Protein 6R7T (pdb70)

Secondary structure (DSSP, 8-state):
--EEEEE---EE-TT--EEEEEEEESS-GGGS-EEEEEE-TTS-EEEEEEE-SSS---EEE-GGGTTTEEEEEETTTTEEEEEE-S--GGG-EEEEEEEEPSSTT-EEEE---EEEEE--S--/-HHHHHHHHHHHHHHHHHHTT----HHHHHH--HHHHHHHHHHHHHHS-B--------BS-----GGGGGHHHHHHHHHHTTT-EEHHHHHHHHHHTT--TT--BTTTBSHHHIIIIIHHHTTSEEEE----EEEE-HHHHHHS-HHHHHHHHHHSSSS-GGGSHHHHHHHHHHHHHHH-

CATH classification: 1.10.10.1210

Solvent-accessible surface area: 15313 Å² total; per-residue (Å²): 195,54,102,8,87,8,54,39,32,29,114,17,83,59,54,26,63,42,135,0,23,0,56,7,61,42,36,92,3,45,73,45,5,0,0,0,5,10,72,31,110,94,56,52,55,66,12,1,0,0,2,2,13,48,49,13,62,50,81,4,29,14,107,60,0,129,82,36,4,64,0,45,35,46,54,100,134,62,15,0,29,0,63,0,54,59,3,68,84,126,1,24,1,44,0,33,0,0,0,5,8,110,45,0,0,15,17,71,65,109,3,136,19,20,78,0,43,4,51,51,102,179,103,138,106,72,37,153,78,2,8,74,14,7,43,47,0,5,131,41,87,113,89,243,73,85,15,63,94,77,47,6,101,98,113,106,90,134,36,13,73,2,0,23,134,55,0,92,21,18,12,11,2,83,83,9,130,53,101,28,90,39,153,121,67,104,69,58,50,87,19,10,0,0,0,9,0,0,1,16,0,0,69,104,42,46,40,0,58,27,112,62,1,21,53,56,0,58,106,12,19,0,105,75,54,97,138,17,84,32,2,12,46,0,86,141,4,0,13,88,40,0,46,127,69,32,1,2,96,57,69,107,166,193,95,60,1,39,4,0,47,7,0,75,1,4,3,11,30,27,46,0,0,72,10,25,0,135,48,101,52,72,66,31,186,94,35,104,74,34,63,96,38,0,72,135,12,55,114,122,17,62,173

Sequence (303 aa):
QVQLQESGGGLVQPGGSLRRLSCAASGFTFSTYAMSWFRQAPGKGLEWVASINSSGGGIQSYADSVKGRFTISRDNAKNTLYLQMNSLEPEDTAVYYCAAAAWRVGTYDYRGQGTQVTVSSSKGDPVAWEAGMLMHFILRKYKMREPIMKADMLKVFTEILNGASRRLELVFGLDLKTYTLVSKLNWDFPRNGLLMPLLGVIFLKGNSATEEEIWKFMNVLGAYDGEEHLIYGEPRKFITQDLVQEKYLKYEQPRYQFLWGPRAYAETTKMKVLEFLAKMNGATPRDFPSHYEEALRDEEERAQ

Nearest PDB structures (foldseek):
  6r7t-assembly1_A  TM=1.008E+00  e=4.021E-24  Lama glama
  8def-assembly1_U  TM=9.723E-01  e=2.948E-17  Homo sapiens
  5vk2-assembly1_F  TM=9.503E-01  e=7.635E-17  Homo sapiens
  5vk2-assembly1_D  TM=9.499E-01  e=2.198E-16  Homo sapiens
  5vk2-assembly1_H  TM=9.227E-01  e=7.635E-17  Homo sapiens

Structure (mmCIF, N/CA/C/O backbone):
data_6R7T
#
_entry.id   6R7T
#
_cell.length_a   61.976
_cell.length_b   61.976
_cell.length_c   361.001
_cell.angle_alpha   90.00
_cell.angle_beta   90.00
_cell.angle_gamma   120.00
#
_symmetry.space_group_name_H-M   'P 61 2 2'
#
loop_
_entity.id
_entity.type
_entity.pdbx_description
1 polymer 'anti MAGEB1 nanobody'
2 polymer 'Melanoma-associated antigen B1'
3 water water
#
loop_
_atom_site.group_PDB
_atom_site.id
_atom_site.type_symbol
_atom_site.label_atom_id
_atom_site.label_alt_id
_atom_site.label_comp_id
_atom_site.label_asym_id
_atom_site.label_entity_id
_atom_site.label_seq_id
_atom_site.pdbx_PDB_ins_code
_atom_site.Cartn_x
_atom_site.Cartn_y
_atom_site.Cartn_z
_atom_site.occupancy
_atom_site.B_iso_or_equiv
_atom_site.auth_seq_id
_atom_site.auth_comp_id
_atom_site.auth_asym_id
_atom_site.auth_atom_id
_atom_site.pdbx_PDB_model_num
ATOM 1 N N . GLN A 1 1 ? -29.215 7.579 -36.852 1.00 86.24 1 GLN A N 1
ATOM 2 C CA . GLN A 1 1 ? -27.887 7.113 -37.232 1.00 73.32 1 GLN A CA 1
ATOM 3 C C . GLN A 1 1 ? -27.348 6.103 -36.226 1.00 64.82 1 GLN A C 1
ATOM 4 O O . GLN A 1 1 ? -27.150 4.931 -36.547 1.00 70.23 1 GLN A O 1
ATOM 10 N N . VAL A 1 2 ? -27.106 6.579 -35.005 1.00 55.09 2 VAL A N 1
ATOM 11 C CA . VAL A 1 2 ? -26.623 5.719 -33.934 1.00 58.48 2 VAL A CA 1
ATOM 12 C C . VAL A 1 2 ? -27.740 4.783 -33.480 1.00 58.24 2 VAL A C 1
ATOM 13 O O . VAL A 1 2 ? -28.926 5.143 -33.485 1.00 60.90 2 VAL A O 1
ATOM 17 N N . GLN A 1 3 ? -27.368 3.561 -33.103 1.00 53.95 3 GLN A N 1
ATOM 18 C CA . GLN A 1 3 ? -28.341 2.621 -32.569 1.00 62.08 3 GLN A CA 1
ATOM 19 C C . GLN A 1 3 ? -27.671 1.657 -31.600 1.00 50.86 3 GLN A C 1
ATOM 20 O O . GLN A 1 3 ? -26.556 1.181 -31.842 1.00 53.12 3 GLN A O 1
ATOM 26 N N . LEU A 1 4 ? -28.367 1.393 -30.494 1.00 52.36 4 LEU A N 1
ATOM 27 C CA . LEU A 1 4 ? -28.019 0.362 -29.522 1.00 52.07 4 LEU A CA 1
ATOM 28 C C . LEU A 1 4 ? -29.189 -0.611 -29.477 1.00 47.85 4 LEU A C 1
ATOM 29 O O . LEU A 1 4 ? -30.300 -0.231 -29.093 1.00 52.52 4 LEU A O 1
ATOM 34 N N . GLN A 1 5 ? -28.952 -1.853 -29.884 1.00 47.66 5 GLN A N 1
ATOM 35 C CA . GLN A 1 5 ? -30.002 -2.864 -29.963 1.00 57.10 5 GLN A CA 1
ATOM 36 C C . GLN A 1 5 ? -29.703 -3.964 -28.953 1.00 60.94 5 GLN A C 1
ATOM 37 O O . GLN A 1 5 ? -28.728 -4.704 -29.112 1.00 54.92 5 GLN A O 1
ATOM 43 N N . GLU A 1 6 ? -30.541 -4.076 -27.925 1.00 59.18 6 GLU A N 1
ATOM 44 C CA . GLU A 1 6 ? -30.412 -5.145 -26.944 1.00 52.01 6 GLU A CA 1
ATOM 45 C C . GLU A 1 6 ? -31.195 -6.377 -27.384 1.00 57.08 6 GLU A C 1
ATOM 46 O O . GLU A 1 6 ? -32.200 -6.282 -28.093 1.00 62.50 6 GLU A O 1
ATOM 52 N N . SER A 1 7 ? -30.724 -7.540 -26.946 1.00 55.52 7 SER A N 1
ATOM 53 C CA . SER A 1 7 ? -31.328 -8.807 -27.330 1.00 55.56 7 SER A CA 1
ATOM 54 C C . SER A 1 7 ? -30.900 -9.882 -26.341 1.00 62.74 7 SER A C 1
ATOM 55 O O . SER A 1 7 ? -29.907 -9.733 -25.621 1.00 55.12 7 SER A O 1
ATOM 58 N N . GLY A 1 8 ? -31.669 -10.967 -26.316 1.00 70.75 8 GLY A N 1
ATOM 59 C CA . GLY A 1 8 ? -31.393 -12.093 -25.451 1.00 67.18 8 GLY A CA 1
ATOM 60 C C . GLY A 1 8 ? -32.298 -12.236 -24.244 1.00 56.32 8 GLY A C 1
ATOM 61 O O . GLY A 1 8 ? -32.092 -13.162 -23.451 1.00 55.14 8 GLY A O 1
ATOM 62 N N . GLY A 1 9 ? -33.296 -11.362 -24.079 1.00 59.66 9 GLY A N 1
ATOM 63 C CA . GLY A 1 9 ? -34.159 -11.436 -22.920 1.00 60.09 9 GLY A CA 1
ATOM 64 C C . GLY A 1 9 ? -35.269 -12.465 -23.062 1.00 57.90 9 GLY A C 1
ATOM 65 O O . GLY A 1 9 ? -35.614 -12.906 -24.159 1.00 75.51 9 GLY A O 1
ATOM 66 N N . GLY A 1 10 ? -35.834 -12.849 -21.920 1.00 65.38 10 GLY A N 1
ATOM 67 C CA . GLY A 1 10 ? -36.904 -13.831 -21.913 1.00 64.49 10 GLY A CA 1
ATOM 68 C C . GLY A 1 10 ? -37.126 -14.384 -20.518 1.00 65.86 10 GLY A C 1
ATOM 69 O O . GLY A 1 10 ? -36.623 -13.839 -19.534 1.00 54.86 10 GLY A O 1
ATOM 70 N N . LEU A 1 11 ? -37.893 -15.473 -20.452 1.00 75.46 11 LEU A N 1
ATOM 71 C CA . LEU A 1 11 ? -38.160 -16.165 -19.198 1.00 70.84 11 LEU A CA 1
ATOM 72 C C . LEU A 1 11 ? -37.015 -17.116 -18.870 1.00 60.21 11 LEU A C 1
ATOM 73 O O . LEU A 1 11 ? -36.459 -17.767 -19.758 1.00 54.74 11 LEU A O 1
ATOM 78 N N . VAL A 1 12 ? -36.672 -17.196 -17.586 1.00 55.61 12 VAL A N 1
ATOM 79 C CA . VAL A 1 12 ? -35.554 -18.019 -17.130 1.00 52.59 12 VAL A CA 1
ATOM 80 C C . VAL A 1 12 ? -35.816 -18.452 -15.693 1.00 60.14 12 VAL A C 1
ATOM 81 O O . VAL A 1 12 ? -36.279 -17.662 -14.865 1.00 63.05 12 VAL A O 1
ATOM 85 N N . GLN A 1 13 ? -35.521 -19.716 -15.401 1.00 68.48 13 GLN A N 1
ATOM 86 C CA . GLN A 1 13 ? -35.751 -20.260 -14.069 1.00 61.72 13 GLN A CA 1
ATOM 87 C C . GLN A 1 13 ? -34.695 -19.739 -13.093 1.00 54.09 13 GLN A C 1
ATOM 88 O O . GLN A 1 13 ? -33.533 -19.566 -13.472 1.00 65.24 13 GLN A O 1
ATOM 94 N N . PRO A 1 14 ? -35.075 -19.478 -11.841 1.00 55.30 14 PRO A N 1
ATOM 95 C CA . PRO A 1 14 ? -34.110 -18.943 -10.871 1.00 54.68 14 PRO A CA 1
ATOM 96 C C . PRO A 1 14 ? -32.920 -19.873 -10.691 1.00 48.89 14 PRO A C 1
ATOM 97 O O . PRO A 1 14 ? -33.055 -21.098 -10.698 1.00 51.08 14 PRO A O 1
ATOM 101 N N . GLY A 1 15 ? -31.741 -19.273 -10.524 1.00 51.89 15 GLY A N 1
ATOM 102 C CA . GLY A 1 15 ? -30.501 -20.014 -10.479 1.00 47.48 15 GLY A CA 1
ATOM 103 C C . GLY A 1 15 ? -29.890 -20.316 -11.829 1.00 48.73 15 GLY A C 1
ATOM 104 O O . GLY A 1 15 ? -28.770 -20.842 -11.879 1.00 46.86 15 GLY A O 1
ATOM 105 N N . GLY A 1 16 ? -30.584 -20.005 -12.927 1.00 45.22 16 GLY A N 1
ATOM 106 C CA . GLY A 1 16 ? -30.065 -20.242 -14.256 1.00 45.64 16 GLY A CA 1
ATOM 107 C C . GLY A 1 16 ? -29.283 -19.057 -14.793 1.00 54.87 16 GLY A C 1
ATOM 108 O O . GLY A 1 16 ? -29.151 -18.013 -14.156 1.00 56.79 16 GLY A O 1
ATOM 109 N N . SER A 1 17 ? -28.759 -19.233 -16.002 1.00 53.32 17 SER A N 1
ATOM 110 C CA . SER A 1 17 ? -27.930 -18.224 -16.641 1.00 51.93 17 SER A CA 1
ATOM 111 C C . SER A 1 17 ? -28.611 -17.691 -17.896 1.00 66.64 17 SER A C 1
ATOM 112 O O . SER A 1 17 ? -29.547 -18.294 -18.428 1.00 58.46 17 SER A O 1
ATOM 115 N N . LEU A 1 18 ? -28.122 -16.541 -18.359 1.00 61.84 18 LEU A N 1
ATOM 116 C CA . LEU A 1 18 ? -28.662 -15.871 -19.534 1.00 55.17 18 LEU A CA 1
ATOM 117 C C . LEU A 1 18 ? -27.665 -14.812 -19.982 1.00 59.50 18 LEU A C 1
ATOM 118 O O . LEU A 1 18 ? -27.137 -14.067 -19.154 1.00 62.15 18 LEU A O 1
ATOM 123 N N . ARG A 1 19 ? -27.407 -14.740 -21.284 1.00 57.69 19 ARG A N 1
ATOM 124 C CA A ARG A 1 19 ? -26.476 -13.766 -21.842 0.55 52.63 19 ARG A CA 1
ATOM 125 C CA B ARG A 1 19 ? -26.477 -13.766 -21.839 0.45 51.86 19 ARG A CA 1
ATOM 126 C C . ARG A 1 19 ? -27.257 -12.720 -22.624 1.00 49.94 19 ARG A C 1
ATOM 127 O O . ARG A 1 19 ? -27.972 -13.058 -23.575 1.00 50.88 19 ARG A O 1
ATOM 142 N N . LEU A 1 20 ? -27.119 -11.459 -22.226 1.00 52.11 20 LEU A N 1
ATOM 143 C CA . LEU A 1 20 ? -27.716 -10.338 -22.936 1.00 48.25 20 LEU A CA 1
ATOM 144 C C . LEU A 1 20 ? -26.667 -9.707 -23.839 1.00 53.00 20 LEU A C 1
ATOM 145 O O . LEU A 1 20 ? -25.512 -9.539 -23.435 1.00 49.11 20 LEU A O 1
ATOM 150 N N . SER A 1 21 ? -27.070 -9.357 -25.058 1.00 60.69 21 SER A N 1
ATOM 151 C CA . SER A 1 21 ? -26.175 -8.728 -26.018 1.00 51.61 21 SER A CA 1
ATOM 152 C C . SER A 1 21 ? -26.721 -7.367 -26.430 1.00 51.22 21 SER A C 1
ATOM 153 O O . SER A 1 21 ? -27.932 -7.135 -26.423 1.00 52.73 21 SER A O 1
ATOM 156 N N . CYS A 1 22 ? -25.806 -6.461 -26.769 1.00 47.88 22 CYS A N 1
ATOM 157 C CA . CYS A 1 22 ? -26.147 -5.111 -27.213 1.00 44.22 22 CYS A CA 1
ATOM 158 C C . CYS A 1 22 ? -25.275 -4.795 -28.419 1.00 46.20 22 CYS A C 1
ATOM 159 O O . CYS A 1 22 ? -24.060 -4.630 -28.279 1.00 56.04 22 CYS A O 1
ATOM 162 N N . ALA A 1 23 ? -25.889 -4.741 -29.598 1.00 52.86 23 ALA A N 1
ATOM 163 C CA . ALA A 1 23 ? -25.186 -4.403 -30.828 1.00 56.26 23 ALA A CA 1
ATOM 164 C C . ALA A 1 23 ? -25.209 -2.893 -31.029 1.00 55.32 23 ALA A C 1
ATOM 165 O O . ALA A 1 23 ? -26.266 -2.261 -30.918 1.00 47.30 23 ALA A O 1
ATOM 167 N N . ALA A 1 24 ? -24.044 -2.320 -31.327 1.00 41.91 24 ALA A N 1
ATOM 168 C CA . ALA A 1 24 ? -23.864 -0.875 -31.399 1.00 51.78 24 ALA A CA 1
ATOM 169 C C . ALA A 1 24 ? -23.450 -0.486 -32.809 1.00 49.00 24 ALA A C 1
ATOM 170 O O . ALA A 1 24 ? -22.498 -1.051 -33.357 1.00 55.75 24 ALA A O 1
ATOM 172 N N . SER A 1 25 ? -24.156 0.481 -33.390 1.00 44.38 25 SER A N 1
ATOM 173 C CA . SER A 1 25 ? -23.848 0.954 -34.731 1.00 40.75 25 SER A CA 1
ATOM 174 C C . SER A 1 25 ? -23.963 2.472 -34.770 1.00 50.53 25 SER A C 1
ATOM 175 O O . SER A 1 25 ? -24.658 3.084 -33.957 1.00 47.66 25 SER A O 1
ATOM 178 N N . GLY A 1 26 ? -23.256 3.075 -35.721 1.00 56.02 26 GLY A N 1
ATOM 179 C CA . GLY A 1 26 ? -2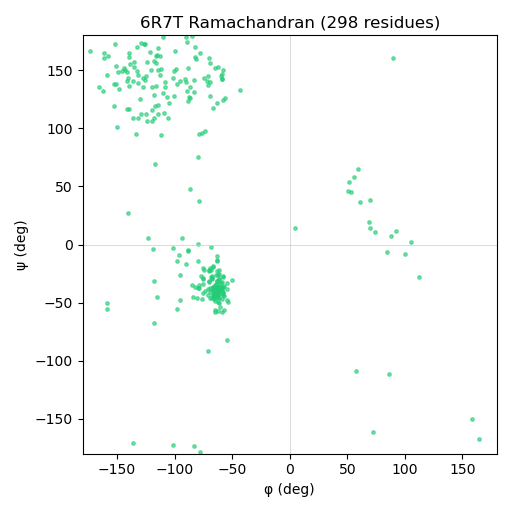3.338 4.505 -35.933 1.00 49.46 26 GLY A CA 1
ATOM 180 C C . GLY A 1 26 ? -22.385 5.351 -35.119 1.00 45.46 26 GLY A C 1
ATOM 181 O O . GLY A 1 26 ? -22.502 6.582 -35.149 1.00 47.52 26 GLY A O 1
ATOM 182 N N . PHE A 1 27 ? -21.452 4.743 -34.392 1.00 42.12 27 PHE A N 1
ATOM 183 C CA . PHE A 1 27 ? -20.459 5.494 -33.634 1.00 40.96 27 PHE A CA 1
ATOM 184 C C . PHE A 1 27 ? -19.297 4.563 -33.323 1.00 39.30 27 PHE A C 1
ATOM 185 O O . PHE A 1 27 ? -19.397 3.342 -33.465 1.00 50.66 27 PHE A O 1
ATOM 193 N N . THR A 1 28 ? -18.180 5.160 -32.914 1.00 44.57 28 THR A N 1
ATOM 194 C CA . THR A 1 28 ? -16.970 4.397 -32.618 1.00 50.09 28 THR A CA 1
ATOM 195 C C . THR A 1 28 ? -17.160 3.715 -31.269 1.00 53.88 28 THR A C 1
ATOM 196 O O . THR A 1 28 ? -16.928 4.311 -30.213 1.00 51.45 28 THR A O 1
ATOM 200 N N . PHE A 1 29 ? -17.587 2.449 -31.317 1.00 63.66 29 PHE A N 1
ATOM 201 C CA . PHE A 1 29 ? -17.919 1.698 -30.108 1.00 50.17 29 PHE A CA 1
ATOM 202 C C . PHE A 1 29 ? -16.734 1.615 -29.154 1.00 51.38 29 PHE A C 1
ATOM 203 O O . PHE A 1 29 ? -16.890 1.770 -27.937 1.00 48.98 29 PHE A O 1
ATOM 211 N N . SER A 1 30 ? -15.533 1.378 -29.690 1.00 51.97 30 SER A N 1
ATOM 212 C CA . SER A 1 30 ? -14.357 1.189 -28.847 1.00 48.52 30 SER A CA 1
ATOM 213 C C . SER A 1 30 ? -14.015 2.422 -28.021 1.00 51.71 30 SER A C 1
ATOM 214 O O . SER A 1 30 ? -13.230 2.321 -27.071 1.00 53.20 30 SER A O 1
ATOM 217 N N . THR A 1 31 ? -14.593 3.576 -28.350 1.00 52.41 31 THR A N 1
ATOM 218 C CA . THR A 1 31 ? -14.263 4.830 -27.684 1.00 51.88 31 THR A CA 1
ATOM 219 C C . THR A 1 31 ? -15.050 5.043 -26.396 1.00 47.30 31 THR A C 1
ATOM 220 O O . THR A 1 31 ? -14.503 5.585 -25.427 1.00 53.97 31 THR A O 1
ATOM 224 N N . TYR A 1 32 ? -16.304 4.603 -26.348 1.00 46.75 32 TYR A N 1
ATOM 225 C CA . TYR A 1 32 ? -17.185 4.880 -25.221 1.00 45.20 32 TYR A CA 1
ATOM 226 C C . TYR A 1 32 ? -17.088 3.806 -24.149 1.00 53.03 32 TYR A C 1
ATOM 227 O O . TYR A 1 32 ? -17.012 2.612 -24.450 1.00 48.02 32 TYR A O 1
ATOM 236 N N . ALA A 1 33 ? -17.112 4.239 -22.892 1.00 57.31 33 ALA A N 1
ATOM 237 C CA . ALA A 1 33 ? -17.394 3.320 -21.803 1.00 51.51 33 ALA A CA 1
ATOM 238 C C . ALA A 1 33 ? -18.870 2.945 -21.843 1.00 47.47 33 ALA A C 1
ATOM 239 O O . ALA A 1 33 ? -19.729 3.780 -22.140 1.00 47.35 33 ALA A O 1
ATOM 241 N N . MET A 1 34 ? -19.166 1.680 -21.568 1.00 41.31 34 MET A N 1
ATOM 242 C CA . MET A 1 34 ? -20.513 1.160 -21.738 1.00 38.08 34 MET A CA 1
ATOM 243 C C . MET A 1 34 ? -21.092 0.740 -20.395 1.00 37.25 34 MET A C 1
ATOM 244 O O . MET A 1 34 ? -20.358 0.448 -19.447 1.00 40.96 34 MET A O 1
ATOM 249 N N . SER A 1 35 ? -22.422 0.717 -20.321 1.00 38.60 35 SER A N 1
ATOM 250 C CA . SER A 1 35 ? -23.121 0.401 -19.087 1.00 40.14 35 SER A CA 1
ATOM 251 C C . SER A 1 35 ? -24.374 -0.404 -19.395 1.00 39.49 35 SER A C 1
ATOM 252 O O . SER A 1 35 ? -24.985 -0.274 -20.460 1.00 40.42 35 SER A O 1
ATOM 255 N N . TRP A 1 36 ? -24.736 -1.252 -18.440 1.00 34.87 36 TRP A N 1
ATOM 256 C CA . TRP A 1 36 ? -26.038 -1.897 -18.395 1.00 32.25 36 TRP A CA 1
ATOM 257 C C . TRP A 1 36 ? -26.825 -1.310 -17.237 1.00 31.37 36 TRP A C 1
ATOM 258 O O . TRP A 1 36 ? -26.306 -1.221 -16.115 1.00 33.71 36 TRP A O 1
ATOM 269 N N . PHE A 1 37 ? -28.058 -0.899 -17.523 1.00 32.17 37 PHE A N 1
ATOM 270 C CA . PHE A 1 37 ? -29.049 -0.489 -16.540 1.00 30.47 37 PHE A CA 1
ATOM 271 C C . PHE A 1 37 ? -30.198 -1.486 -16.560 1.00 39.62 37 PHE A C 1
ATOM 272 O O . PHE A 1 37 ? -30.315 -2.314 -17.466 1.00 34.16 37 PHE A O 1
ATOM 280 N N . ARG A 1 38 ? -31.081 -1.378 -15.570 1.00 34.80 38 ARG A N 1
ATOM 281 C CA . ARG A 1 38 ? -32.305 -2.165 -15.591 1.00 43.02 38 ARG A CA 1
ATOM 282 C C . ARG A 1 38 ? -33.405 -1.420 -14.852 1.00 50.15 38 ARG A C 1
ATOM 283 O O . ARG A 1 38 ? -33.141 -0.604 -13.963 1.00 51.14 38 ARG A O 1
ATOM 291 N N . GLN A 1 39 ? -34.644 -1.710 -15.243 1.00 44.45 39 GLN A N 1
ATOM 292 C CA . GLN A 1 39 ? -35.839 -1.149 -14.621 1.00 54.12 39 GLN A CA 1
ATOM 293 C C . GLN A 1 39 ? -36.775 -2.297 -14.271 1.00 59.27 39 GLN A C 1
ATOM 294 O O . GLN A 1 39 ? -37.296 -2.974 -15.164 1.00 61.50 39 GLN A O 1
ATOM 300 N N . ALA A 1 40 ? -36.961 -2.526 -12.977 1.00 65.67 40 ALA A N 1
ATOM 301 C CA . ALA A 1 40 ? -37.837 -3.541 -12.415 1.00 62.87 40 ALA A CA 1
ATOM 302 C C . ALA A 1 40 ? -39.278 -3.047 -12.398 1.00 70.49 40 ALA A C 1
ATOM 303 O O . ALA A 1 40 ? -39.531 -1.841 -12.478 1.00 66.40 40 ALA A O 1
ATOM 305 N N . PRO A 1 41 ? -40.253 -3.956 -12.317 1.00 86.99 41 PRO A N 1
ATOM 306 C CA . PRO A 1 41 ? -41.662 -3.527 -12.290 1.00 92.67 41 PRO A CA 1
ATOM 307 C C . PRO A 1 41 ? -41.945 -2.594 -11.123 1.00 90.06 41 PRO A C 1
ATOM 308 O O . PRO A 1 41 ? -41.699 -2.928 -9.962 1.00 81.85 41 PRO A O 1
ATOM 312 N N .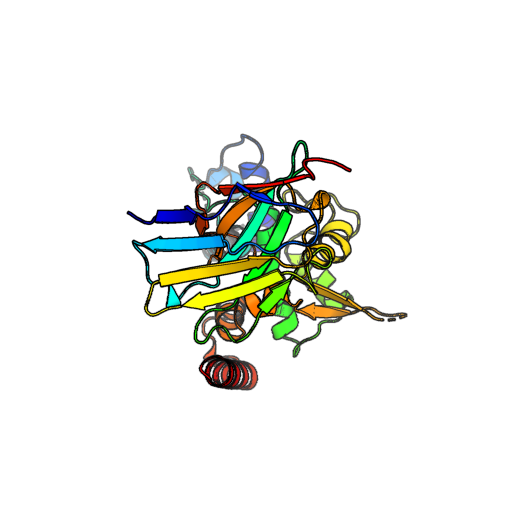 GLY A 1 42 ? -42.466 -1.411 -11.443 1.00 91.95 42 GLY A N 1
ATOM 313 C CA . GLY A 1 42 ? -42.842 -0.456 -10.419 1.00 97.60 42 GLY A CA 1
ATOM 314 C C . GLY A 1 42 ? -41.694 0.164 -9.659 1.00 98.83 42 GLY A C 1
ATOM 315 O O . GLY A 1 42 ? -41.904 0.694 -8.565 1.00 98.65 42 GLY A O 1
ATOM 316 N N . LYS A 1 43 ? -40.482 0.113 -10.203 1.00 91.28 43 LYS A N 1
ATOM 317 C CA . LYS A 1 43 ? -39.313 0.712 -9.578 1.00 87.02 43 LYS A CA 1
ATOM 318 C C . LYS A 1 43 ? -38.634 1.640 -10.576 1.00 77.28 43 LYS A C 1
ATOM 319 O O . LYS A 1 43 ? -38.997 1.695 -11.755 1.00 74.68 43 LYS A O 1
ATOM 321 N N . GLY A 1 44 ? -37.631 2.376 -10.092 1.00 65.44 44 GLY A N 1
ATOM 322 C CA . GLY A 1 44 ? -36.887 3.290 -10.931 1.00 71.11 44 GLY A CA 1
ATOM 323 C C . GLY A 1 44 ? -35.758 2.606 -11.682 1.00 69.20 44 GLY A C 1
ATOM 324 O O . GLY A 1 44 ? -35.527 1.403 -11.568 1.00 76.55 44 GLY A O 1
ATOM 325 N N . LEU A 1 45 ? -35.050 3.405 -12.476 1.00 59.02 45 LEU A N 1
ATOM 326 C CA . LEU A 1 45 ? -33.892 2.901 -13.200 1.00 56.92 45 LEU A CA 1
ATOM 327 C C . LEU A 1 45 ? -32.767 2.584 -12.224 1.00 53.96 45 LEU A C 1
ATOM 328 O O . LEU A 1 45 ? -32.527 3.324 -11.266 1.00 48.22 45 LEU A O 1
ATOM 333 N N . GLU A 1 46 ? -32.077 1.472 -12.466 1.00 45.31 46 GLU A N 1
ATOM 334 C CA . GLU A 1 46 ? -31.013 1.007 -11.586 1.00 46.24 46 GLU A CA 1
ATOM 335 C C . GLU A 1 46 ? -29.780 0.699 -12.418 1.00 44.65 46 GLU A C 1
ATOM 336 O O . GLU A 1 46 ? -29.854 -0.077 -13.376 1.00 47.64 46 GLU A O 1
ATOM 342 N N . TRP A 1 47 ? -28.652 1.306 -12.061 1.00 39.22 47 TRP A N 1
ATOM 343 C CA . TRP A 1 47 ? -27.401 0.988 -12.735 1.00 46.68 47 TRP A CA 1
ATOM 344 C C . TRP A 1 47 ? -26.959 -0.422 -12.373 1.00 41.71 47 TRP A C 1
ATOM 345 O O . TRP A 1 47 ? -26.858 -0.770 -11.193 1.00 32.28 47 TRP A O 1
ATOM 356 N N . VAL A 1 48 ? -26.687 -1.232 -13.389 1.00 35.74 48 VAL A N 1
ATOM 357 C CA . VAL A 1 48 ? -26.267 -2.612 -13.186 1.00 28.54 48 VAL A CA 1
ATOM 358 C C . VAL A 1 48 ? -24.756 -2.753 -13.261 1.00 35.23 48 VAL A C 1
ATOM 359 O O . VAL A 1 48 ? -24.130 -3.266 -12.334 1.00 38.55 48 VAL A O 1
ATOM 363 N N . ALA A 1 49 ? -24.149 -2.309 -14.358 1.00 37.95 49 ALA A N 1
ATOM 364 C CA . ALA A 1 49 ? -22.713 -2.523 -14.508 1.00 44.28 49 ALA A CA 1
ATOM 365 C C . ALA A 1 49 ? -22.140 -1.522 -15.499 1.00 43.38 49 ALA A C 1
ATOM 366 O O . ALA A 1 49 ? -22.865 -0.920 -16.293 1.00 39.05 49 ALA A O 1
ATOM 368 N N . SER A 1 50 ? -20.819 -1.366 -15.444 1.00 41.70 50 SER A N 1
ATOM 369 C CA . SER A 1 50 ? -20.112 -0.479 -16.354 1.00 37.65 50 SER A CA 1
ATOM 370 C C . SER A 1 50 ? -18.741 -1.061 -16.671 1.00 44.90 50 SER A C 1
ATOM 371 O O . SER A 1 50 ? -18.140 -1.759 -15.852 1.00 49.14 50 SER A O 1
ATOM 374 N N . ILE A 1 51 ? -18.262 -0.768 -17.878 1.00 45.92 51 ILE A N 1
ATOM 375 C CA . ILE A 1 51 ? -16.963 -1.223 -18.358 1.00 43.78 51 ILE A CA 1
ATOM 376 C C . ILE A 1 51 ? -16.324 -0.089 -19.150 1.00 48.39 51 ILE A C 1
ATOM 377 O O . ILE A 1 51 ? -17.013 0.659 -19.855 1.00 42.89 51 ILE A O 1
ATOM 382 N N . ASN A 1 52 ? -15.005 0.039 -19.029 1.00 48.01 52 ASN A N 1
ATOM 383 C CA . ASN A 1 52 ? -14.292 1.151 -19.633 1.00 51.46 52 ASN A CA 1
ATOM 384 C C . ASN A 1 52 ? -14.004 0.883 -21.106 1.00 45.62 52 ASN A C 1
ATOM 385 O O . ASN A 1 52 ? -14.196 -0.220 -21.624 1.00 44.86 52 ASN A O 1
ATOM 390 N N . SER A 1 53 ? -13.537 1.925 -21.780 1.00 43.45 53 SER A N 1
ATOM 391 C CA . SER A 1 53 ? -13.083 1.827 -23.155 1.00 49.26 53 SER A CA 1
ATOM 392 C C . SER A 1 53 ? -11.601 1.469 -23.192 1.00 53.94 53 SER A C 1
ATOM 393 O O . SER A 1 53 ? -10.927 1.392 -22.162 1.00 55.24 53 SER A O 1
ATOM 396 N N . SER A 1 54 ? -11.101 1.235 -24.405 1.00 60.56 54 SER A N 1
ATOM 397 C CA . SER A 1 54 ? -9.675 1.043 -24.658 1.00 62.02 54 SER A CA 1
ATOM 398 C C . SER A 1 54 ? -9.123 -0.141 -23.863 1.00 72.85 54 SER A C 1
ATOM 399 O O . SER A 1 54 ? -8.279 0.007 -22.978 1.00 87.23 54 SER A O 1
ATOM 402 N N . GLY A 1 55 ? -9.612 -1.336 -24.203 1.00 57.81 55 GLY A N 1
ATOM 403 C CA . GLY A 1 55 ? -9.157 -2.574 -23.607 1.00 52.35 55 GLY A CA 1
ATOM 404 C C . GLY A 1 55 ? -10.199 -3.257 -22.744 1.00 58.35 55 GLY A C 1
ATOM 405 O O . GLY A 1 55 ? -10.170 -4.486 -22.610 1.00 62.49 55 GLY A O 1
ATOM 406 N N . GLY A 1 56 ? -11.110 -2.489 -22.156 1.00 56.82 56 GLY A N 1
ATOM 407 C CA . GLY A 1 56 ? -12.166 -3.069 -21.339 1.00 57.52 56 GLY A CA 1
ATOM 408 C C . GLY A 1 56 ? -11.673 -3.843 -20.136 1.00 57.89 56 GLY A C 1
ATOM 409 O O . GLY A 1 56 ? -12.259 -4.873 -19.782 1.00 52.10 56 GLY A O 1
ATOM 410 N N . GLY A 1 57 ? -10.606 -3.373 -19.497 1.00 61.38 57 GLY A N 1
ATOM 411 C CA . GLY A 1 57 ? -10.037 -4.050 -18.352 1.00 55.83 57 GLY A CA 1
ATOM 412 C C . GLY A 1 57 ? -10.523 -3.582 -17.000 1.00 59.65 57 GLY A C 1
ATOM 413 O O . GLY A 1 57 ? -10.006 -4.040 -15.975 1.00 54.53 57 GLY A O 1
ATOM 414 N N . ILE A 1 58 ? -11.501 -2.680 -16.958 1.00 49.28 58 ILE A N 1
ATOM 415 C CA . ILE A 1 58 ? -12.044 -2.147 -15.714 1.00 52.25 58 ILE A CA 1
ATOM 416 C C . ILE A 1 58 ? -13.549 -2.373 -15.734 1.00 52.53 58 ILE A C 1
ATOM 417 O O . ILE A 1 58 ? -14.261 -1.758 -16.538 1.00 51.47 58 ILE A O 1
ATOM 422 N N . GLN A 1 59 ? -14.034 -3.247 -14.857 1.00 50.23 59 GLN A N 1
ATOM 423 C CA . GLN A 1 59 ? -15.460 -3.485 -14.696 1.00 38.06 59 GLN A CA 1
ATOM 424 C C . GLN A 1 59 ? -15.916 -2.982 -13.332 1.00 39.38 59 GLN A C 1
ATOM 425 O O . GLN A 1 59 ? -15.143 -2.957 -12.370 1.00 43.70 59 GLN A O 1
ATOM 431 N N . SER A 1 60 ? -17.181 -2.571 -13.263 1.00 42.02 60 SER A N 1
ATOM 432 C CA . SER A 1 60 ? -17.793 -2.109 -12.026 1.00 37.33 60 SER A CA 1
ATOM 433 C C . SER A 1 60 ? -19.224 -2.623 -11.981 1.00 45.20 60 SER A C 1
ATOM 434 O O . SER A 1 60 ? -19.909 -2.645 -13.007 1.00 42.90 60 SER A O 1
ATOM 437 N N . TYR A 1 61 ? -19.671 -3.033 -10.795 1.00 38.29 61 TYR A N 1
ATOM 438 C CA . TYR A 1 61 ? -20.972 -3.668 -10.645 1.00 43.80 61 TYR A CA 1
ATOM 439 C C . TYR A 1 61 ? -21.704 -3.096 -9.442 1.00 43.77 61 TYR A C 1
ATOM 440 O O . TYR A 1 61 ? -21.087 -2.617 -8.486 1.00 42.55 61 TYR A O 1
ATOM 449 N N . ALA A 1 62 ? -23.032 -3.148 -9.505 1.00 45.03 62 ALA A N 1
ATOM 450 C CA . ALA A 1 62 ? -23.835 -2.899 -8.320 1.00 44.77 62 ALA A CA 1
ATOM 451 C C . ALA A 1 62 ? -23.651 -4.044 -7.333 1.00 41.49 62 ALA A C 1
ATOM 452 O O . ALA A 1 62 ? -23.300 -5.166 -7.711 1.00 45.04 62 ALA A O 1
ATOM 454 N N . ASP A 1 63 ? -23.891 -3.755 -6.051 1.00 48.47 63 ASP A N 1
ATOM 455 C CA . ASP A 1 63 ? -23.750 -4.793 -5.035 1.00 42.34 63 ASP A CA 1
ATOM 456 C C . ASP A 1 63 ? -24.750 -5.920 -5.252 1.00 43.24 63 ASP A C 1
ATOM 457 O O . ASP A 1 63 ? -24.468 -7.080 -4.933 1.00 51.21 63 ASP A O 1
ATOM 462 N N . SER A 1 64 ? -25.922 -5.598 -5.801 1.00 45.88 64 SER A N 1
ATOM 463 C CA . SER A 1 64 ? -26.962 -6.607 -5.977 1.00 42.40 64 SER A CA 1
ATOM 464 C C . SER A 1 64 ? -26.516 -7.734 -6.904 1.00 44.88 64 SER A C 1
ATOM 465 O O . SER A 1 64 ? -27.007 -8.865 -6.787 1.00 39.24 64 SER A O 1
ATOM 468 N N . VAL A 1 65 ? -25.570 -7.460 -7.802 1.00 41.28 65 VAL A N 1
ATOM 469 C CA . VAL A 1 65 ? -25.193 -8.387 -8.863 1.00 35.90 65 VAL A CA 1
ATOM 470 C C . VAL A 1 65 ? -23.712 -8.737 -8.852 1.00 34.18 65 VAL A C 1
ATOM 471 O O . VAL A 1 65 ? -23.258 -9.457 -9.747 1.00 46.67 65 VAL A O 1
ATOM 475 N N . LYS A 1 66 ? -22.953 -8.278 -7.855 1.00 37.56 66 LYS A N 1
ATOM 476 C CA . LYS A 1 66 ? -21.494 -8.215 -7.967 1.00 40.04 66 LYS A CA 1
ATOM 477 C C . LYS A 1 66 ? -20.870 -9.572 -8.284 1.00 52.43 66 LYS A C 1
ATOM 478 O O . LYS A 1 66 ? -19.992 -9.677 -9.149 1.00 70.92 66 LYS A O 1
ATOM 484 N N . GLY A 1 67 ? -21.313 -10.623 -7.605 1.00 43.31 67 GLY A N 1
ATOM 485 C CA . GLY A 1 67 ? -20.725 -11.931 -7.798 1.00 50.47 67 GLY A CA 1
ATOM 486 C C . GLY A 1 67 ? -21.325 -12.770 -8.899 1.00 50.28 67 GLY A C 1
ATOM 487 O O . GLY A 1 67 ? -20.804 -13.849 -9.200 1.00 54.56 67 GLY A O 1
ATOM 488 N N . ARG A 1 68 ? -22.399 -12.301 -9.527 1.00 49.95 68 ARG A N 1
ATOM 489 C CA . ARG A 1 68 ? -23.180 -13.118 -10.443 1.00 46.19 68 ARG A CA 1
ATOM 490 C C . ARG A 1 68 ? -23.219 -12.596 -11.874 1.00 55.24 68 ARG A C 1
ATOM 491 O O . ARG A 1 68 ? -23.295 -13.405 -12.802 1.00 45.82 68 ARG A O 1
ATOM 499 N N . PHE A 1 69 ? -23.159 -11.284 -12.087 1.00 56.25 69 PHE A N 1
ATOM 500 C CA . PHE A 1 69 ? -23.185 -10.727 -13.432 1.00 45.66 69 PHE A CA 1
ATOM 501 C C . PHE A 1 69 ? -21.769 -10.398 -13.891 1.00 46.84 69 PHE A C 1
ATOM 502 O O . PHE A 1 69 ? -20.885 -10.105 -13.083 1.00 45.37 69 PHE A O 1
ATOM 510 N N . THR A 1 70 ? -21.564 -10.461 -15.204 1.00 44.16 70 THR A N 1
ATOM 511 C CA . THR A 1 70 ? -20.259 -10.217 -15.809 1.00 47.16 70 THR A CA 1
ATOM 512 C C . THR A 1 70 ? -20.457 -9.406 -17.078 1.00 54.73 70 THR A C 1
ATOM 513 O O . THR A 1 70 ? -21.089 -9.881 -18.025 1.00 50.22 70 THR A O 1
ATOM 517 N N . ILE A 1 71 ? -19.925 -8.198 -17.098 1.00 47.13 71 ILE A N 1
ATOM 518 C CA . ILE A 1 71 ? -20.013 -7.348 -18.278 1.00 44.33 71 ILE A CA 1
ATOM 519 C C . ILE A 1 71 ? -18.744 -7.527 -19.099 1.00 40.29 71 ILE A C 1
ATOM 520 O O . ILE A 1 71 ? -17.643 -7.673 -18.554 1.00 46.27 71 ILE A O 1
ATOM 525 N N . SER A 1 72 ? -18.902 -7.558 -20.418 1.00 43.28 72 SER A N 1
ATOM 526 C CA . SER A 1 72 ? -17.767 -7.722 -21.315 1.00 52.20 72 SER A CA 1
ATOM 527 C C . SER A 1 72 ? -18.099 -7.057 -22.640 1.00 47.67 72 SER A C 1
ATOM 528 O O . SER A 1 72 ? -19.229 -6.629 -22.876 1.00 42.28 72 SER A O 1
ATOM 531 N N . ARG A 1 73 ? -17.102 -6.981 -23.515 1.00 46.06 73 ARG A N 1
ATOM 532 C CA . ARG A 1 73 ? -17.282 -6.315 -24.793 1.00 42.35 73 ARG A CA 1
ATOM 533 C C . ARG A 1 73 ? -16.391 -6.958 -25.842 1.00 51.55 73 ARG A C 1
ATOM 534 O O . ARG A 1 73 ? -15.304 -7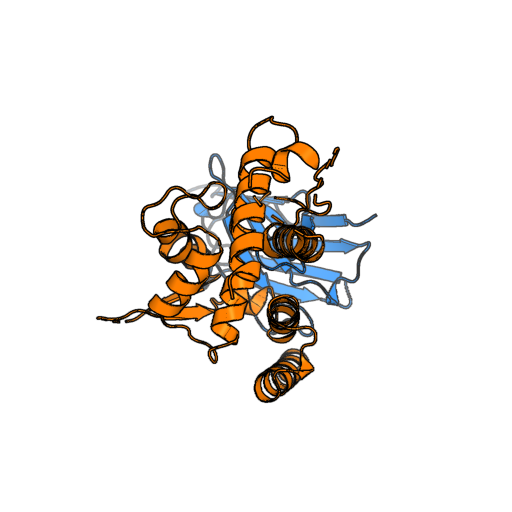.457 -25.542 1.00 53.16 73 ARG A O 1
ATOM 542 N N . ASP A 1 74 ? -16.878 -6.950 -27.077 1.00 51.67 74 ASP A N 1
ATOM 543 C CA . ASP A 1 74 ? -16.099 -7.326 -28.251 1.00 45.97 74 ASP A CA 1
ATOM 544 C C . ASP A 1 74 ? -16.075 -6.099 -29.156 1.00 51.73 74 ASP A C 1
ATOM 545 O O . ASP A 1 74 ? -17.089 -5.749 -29.774 1.00 50.25 74 ASP A O 1
ATOM 550 N N . ASN A 1 75 ? -14.919 -5.431 -29.203 1.00 51.17 75 ASN A N 1
ATOM 551 C CA . ASN A 1 75 ? -14.780 -4.250 -30.045 1.00 51.34 75 ASN A CA 1
ATOM 552 C C . ASN A 1 75 ? -14.786 -4.614 -31.523 1.00 50.22 75 ASN A C 1
ATOM 553 O O . ASN A 1 75 ? -15.244 -3.819 -32.352 1.00 56.09 75 ASN A O 1
ATOM 558 N N . ALA A 1 76 ? -14.288 -5.804 -31.872 1.00 51.33 76 ALA A N 1
ATOM 559 C CA . ALA A 1 76 ? -14.300 -6.234 -33.266 1.00 54.99 76 ALA A CA 1
ATOM 560 C C . ALA A 1 76 ? -15.717 -6.474 -33.771 1.00 53.71 76 ALA A C 1
ATOM 561 O O . ALA A 1 76 ? -15.978 -6.331 -34.972 1.00 60.64 76 ALA A O 1
ATOM 563 N N . LYS A 1 77 ? -16.636 -6.842 -32.881 1.00 53.41 77 LYS A N 1
ATOM 564 C CA . LYS A 1 77 ? -18.036 -7.035 -33.228 1.00 58.30 77 LYS A CA 1
ATOM 565 C C . LYS A 1 77 ? -18.913 -5.864 -32.812 1.00 53.77 77 LYS A C 1
ATOM 566 O O . LYS A 1 77 ? -20.117 -5.881 -33.093 1.00 45.13 77 LYS A O 1
ATOM 572 N N . ASN A 1 78 ? -18.339 -4.856 -32.154 1.00 46.49 78 ASN A N 1
ATOM 573 C CA . ASN A 1 78 ? -19.084 -3.708 -31.638 1.00 51.75 78 ASN A CA 1
ATOM 574 C C . ASN A 1 78 ? -20.253 -4.167 -30.771 1.00 53.04 78 ASN A C 1
ATOM 575 O O . ASN A 1 78 ? -21.379 -3.680 -30.890 1.00 49.65 78 ASN A O 1
ATOM 580 N N . THR A 1 79 ? -19.981 -5.126 -29.890 1.00 50.22 79 THR A N 1
ATOM 581 C CA . THR A 1 79 ? -21.038 -5.745 -29.104 1.00 45.41 79 THR A CA 1
ATOM 582 C C . THR A 1 79 ? -20.690 -5.701 -27.623 1.00 39.71 79 THR A C 1
ATOM 583 O O . THR A 1 79 ? -19.521 -5.818 -27.244 1.00 44.66 79 THR A O 1
ATOM 587 N N . LEU A 1 80 ? -21.713 -5.504 -26.796 1.00 44.56 80 LEU A N 1
ATOM 588 C CA . LEU A 1 80 ? -21.594 -5.538 -25.346 1.00 38.94 80 LEU A CA 1
ATOM 589 C C . LEU A 1 80 ? -22.365 -6.740 -24.817 1.00 49.09 80 LEU A C 1
ATOM 590 O O . LEU A 1 80 ? -23.398 -7.120 -25.372 1.00 46.12 80 LEU A O 1
ATOM 595 N N . TYR A 1 81 ? -21.863 -7.344 -23.740 1.00 44.40 81 TYR A N 1
ATOM 596 C CA . TYR A 1 81 ? -22.452 -8.556 -23.189 1.00 44.28 81 TYR A CA 1
ATOM 597 C C . TYR A 1 81 ? -22.625 -8.431 -21.685 1.00 51.30 81 TYR A C 1
ATOM 598 O O . TYR A 1 81 ? -21.739 -7.928 -20.986 1.00 52.05 81 TYR A O 1
ATOM 607 N N . LEU A 1 82 ? -23.762 -8.921 -21.197 1.00 38.68 82 LEU A N 1
ATOM 608 C CA . LEU A 1 82 ? -24.037 -9.051 -19.767 1.00 47.52 82 LEU A CA 1
ATOM 609 C C . LEU A 1 82 ? -24.386 -10.514 -19.506 1.00 55.20 82 LEU A C 1
ATOM 610 O O . LEU A 1 82 ? -25.465 -10.980 -19.885 1.00 48.23 82 LEU A O 1
ATOM 615 N N . GLN A 1 83 ? -23.455 -11.242 -18.895 1.00 56.95 83 GLN A N 1
ATOM 616 C CA . GLN A 1 83 ? -23.658 -12.634 -18.520 1.00 50.31 83 GLN A CA 1
ATOM 617 C C . GLN A 1 83 ? -24.269 -12.674 -17.126 1.00 52.93 83 GLN A C 1
ATOM 618 O O . GLN A 1 83 ? -23.693 -12.129 -16.180 1.00 53.52 83 GLN A O 1
ATOM 624 N N . MET A 1 84 ? -25.424 -13.321 -16.996 1.00 55.38 84 MET A N 1
ATOM 625 C CA . MET A 1 84 ? -26.205 -13.320 -15.766 1.00 54.59 84 MET A CA 1
ATOM 626 C C . MET A 1 84 ? -26.300 -14.751 -15.257 1.00 58.54 84 MET A C 1
ATOM 627 O O . MET A 1 84 ? -26.986 -15.585 -15.858 1.00 58.50 84 MET A O 1
ATOM 632 N N . ASN A 1 85 ? -25.610 -15.034 -14.158 1.00 55.16 85 ASN A N 1
ATOM 633 C CA . ASN A 1 85 ? -25.644 -16.336 -13.513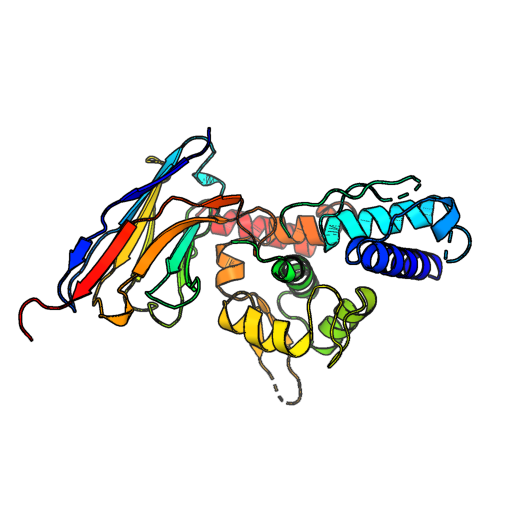 1.00 54.57 85 ASN A CA 1
ATOM 634 C C . ASN A 1 85 ? -26.317 -16.220 -12.153 1.00 58.89 85 ASN A C 1
ATOM 635 O O . ASN A 1 85 ? -26.449 -15.128 -11.595 1.00 56.39 85 ASN A O 1
ATOM 640 N N . SER A 1 86 ? -26.745 -17.368 -11.626 1.00 62.70 86 SER A N 1
ATOM 641 C CA . SER A 1 86 ? -27.403 -17.446 -10.321 1.00 44.87 86 SER A CA 1
ATOM 642 C C . SER A 1 86 ? -28.542 -16.433 -10.221 1.00 47.76 86 SER A C 1
ATOM 643 O O . SER A 1 86 ? -28.687 -15.712 -9.230 1.00 51.18 86 SER A O 1
ATOM 646 N N . LEU A 1 87 ? -29.357 -16.389 -11.274 1.00 52.77 87 LEU A N 1
ATOM 647 C CA . LEU A 1 87 ? -30.424 -15.405 -11.374 1.00 57.92 87 LEU A CA 1
ATOM 648 C C . LEU A 1 87 ? -31.437 -15.575 -10.246 1.00 53.89 87 LEU A C 1
ATOM 649 O O . LEU A 1 87 ? -31.621 -16.662 -9.690 1.00 63.22 87 LEU A O 1
ATOM 654 N N . GLU A 1 88 ? -32.089 -14.471 -9.907 1.00 54.69 88 GLU A N 1
ATOM 655 C CA . GLU A 1 88 ? -33.060 -14.382 -8.833 1.00 53.29 88 GLU A CA 1
ATOM 656 C C . GLU A 1 88 ? -34.272 -13.596 -9.311 1.00 55.90 88 GLU A C 1
ATOM 657 O O . GLU A 1 88 ? -34.176 -12.821 -10.268 1.00 58.44 88 GLU A O 1
ATOM 663 N N . PRO A 1 89 ? -35.433 -13.788 -8.676 1.00 69.89 89 PRO A N 1
ATOM 664 C CA . PRO A 1 89 ? -36.625 -13.028 -9.094 1.00 61.56 89 PRO A CA 1
ATOM 665 C C . PRO A 1 89 ? -36.448 -11.522 -9.024 1.00 49.08 89 PRO A C 1
ATOM 666 O O . PRO A 1 89 ? -37.108 -10.798 -9.780 1.00 52.78 89 PRO A O 1
ATOM 670 N N . GLU A 1 90 ? -35.588 -11.025 -8.131 1.00 62.15 90 GLU A N 1
ATOM 671 C CA . GLU A 1 90 ? -35.280 -9.599 -8.114 1.00 65.13 90 GLU A CA 1
ATOM 672 C C . GLU A 1 90 ? -34.753 -9.137 -9.466 1.00 56.41 90 GLU A C 1
ATOM 673 O O . GLU A 1 90 ? -35.045 -8.020 -9.909 1.00 63.57 90 GLU A O 1
ATOM 679 N N . ASP A 1 91 ? -33.983 -9.992 -10.143 1.00 52.08 91 ASP A N 1
ATOM 680 C CA . ASP A 1 91 ? -33.389 -9.660 -11.432 1.00 47.54 91 ASP A CA 1
ATOM 681 C C . ASP A 1 91 ? -34.418 -9.525 -12.548 1.00 51.44 91 ASP A C 1
ATOM 682 O O . ASP A 1 91 ? -34.036 -9.215 -13.682 1.00 47.99 91 ASP A O 1
ATOM 687 N N . THR A 1 92 ? -35.698 -9.753 -12.265 1.00 51.60 92 THR A N 1
ATOM 688 C CA . THR A 1 92 ? -36.744 -9.521 -13.253 1.00 57.68 92 THR A CA 1
ATOM 689 C C . THR A 1 92 ? -36.852 -8.030 -13.543 1.00 48.99 92 THR A C 1
ATOM 690 O O . THR A 1 92 ? -37.187 -7.241 -12.652 1.00 51.17 92 THR A O 1
ATOM 694 N N . ALA A 1 93 ? -36.583 -7.647 -14.789 1.00 46.81 93 ALA A N 1
ATOM 695 C CA . ALA A 1 93 ? -36.568 -6.242 -15.174 1.00 47.54 93 ALA A CA 1
ATOM 696 C C . ALA A 1 93 ? -36.382 -6.138 -16.681 1.00 48.90 93 ALA A C 1
ATOM 697 O O . ALA A 1 93 ? -36.027 -7.110 -17.353 1.00 51.33 93 ALA A O 1
ATOM 699 N N . VAL A 1 94 ? -36.634 -4.943 -17.202 1.00 53.15 94 VAL A N 1
ATOM 700 C CA . VAL A 1 94 ? -36.182 -4.588 -18.541 1.00 54.83 94 VAL A CA 1
ATOM 701 C C . VAL A 1 94 ? -34.731 -4.140 -18.440 1.00 42.84 94 VAL A C 1
ATOM 702 O O . VAL A 1 94 ? -34.384 -3.325 -17.580 1.00 38.80 94 VAL A O 1
ATOM 706 N N . TYR A 1 95 ? -33.875 -4.680 -19.298 1.00 37.90 95 TYR A N 1
ATOM 707 C CA . TYR A 1 95 ? -32.452 -4.378 -19.267 1.00 42.21 95 TYR A CA 1
ATOM 708 C C . TYR A 1 95 ? -32.094 -3.478 -20.440 1.00 46.29 95 TYR A C 1
ATOM 709 O O . TYR A 1 95 ? -32.422 -3.785 -21.593 1.00 40.10 95 TYR A O 1
ATOM 718 N N . TYR A 1 96 ? -31.440 -2.361 -20.133 1.00 44.51 96 TYR A N 1
ATOM 719 C CA . TYR A 1 96 ? -31.061 -1.358 -21.113 1.00 48.79 96 TYR A CA 1
ATOM 720 C C . TYR A 1 96 ? -29.544 -1.287 -21.225 1.00 43.18 96 TYR A C 1
ATOM 721 O O . TYR A 1 96 ? -28.815 -1.539 -20.258 1.00 44.11 96 TYR A O 1
ATOM 730 N N . CYS A 1 97 ? -29.085 -0.920 -22.416 1.00 40.06 97 CYS A N 1
ATOM 731 C CA . CYS A 1 97 ? -27.674 -0.754 -22.730 1.00 36.73 97 CYS A CA 1
ATOM 732 C C . CYS A 1 97 ? -27.422 0.710 -23.071 1.00 39.11 97 CYS A C 1
ATOM 733 O O . CYS A 1 97 ? -28.225 1.334 -23.771 1.00 40.72 97 CYS A O 1
ATOM 736 N N . ALA A 1 98 ? -26.333 1.275 -22.546 1.00 41.49 98 ALA A N 1
ATOM 737 C CA . ALA A 1 98 ? -26.148 2.719 -22.648 1.00 43.22 98 ALA A CA 1
ATOM 738 C C . ALA A 1 98 ? -24.674 3.085 -22.747 1.00 40.39 98 ALA A C 1
ATOM 739 O O . ALA A 1 98 ? -23.849 2.589 -21.975 1.00 38.50 98 ALA A O 1
ATOM 741 N N . ALA A 1 99 ? -24.358 3.977 -23.681 1.00 46.39 99 ALA A N 1
ATOM 742 C CA . ALA A 1 99 ? -22.998 4.466 -23.856 1.00 41.52 99 ALA A CA 1
ATOM 743 C C . ALA A 1 99 ? -22.763 5.665 -22.946 1.00 37.35 99 ALA A C 1
ATOM 744 O O . ALA A 1 99 ? -23.536 6.626 -22.965 1.00 47.35 99 ALA A O 1
ATOM 746 N N . ALA A 1 100 ? -21.703 5.600 -22.145 1.00 41.72 100 ALA A N 1
ATOM 747 C CA . ALA A 1 100 ? -21.391 6.695 -21.236 1.00 38.43 100 ALA A CA 1
ATOM 748 C C . ALA A 1 100 ? -20.888 7.910 -22.007 1.00 47.53 100 ALA A C 1
ATOM 749 O O . ALA A 1 100 ? -20.081 7.791 -22.934 1.00 53.06 100 ALA A O 1
ATOM 751 N N . ALA A 1 101 ? -21.368 9.085 -21.613 1.00 40.52 101 ALA A N 1
ATOM 752 C CA . ALA A 1 101 ? -20.963 10.329 -22.244 1.00 42.60 101 ALA A CA 1
ATOM 753 C C . ALA A 1 101 ? -19.582 10.756 -21.751 1.00 40.96 101 ALA A C 1
ATOM 754 O O . ALA A 1 101 ? -19.066 10.262 -20.744 1.00 45.68 101 ALA A O 1
ATOM 756 N N . TRP A 1 102 ? -18.976 11.690 -22.489 1.00 46.84 102 TRP A N 1
ATOM 757 C CA . TRP A 1 102 ? -17.674 12.213 -22.089 1.00 34.94 102 TRP A CA 1
ATOM 758 C C . TRP A 1 102 ? -17.756 12.885 -20.724 1.00 38.66 102 TRP A C 1
ATOM 759 O O . TRP A 1 102 ? -16.863 12.718 -19.885 1.00 45.70 102 TRP A O 1
ATOM 770 N N . ARG A 1 103 ? -18.823 13.640 -20.484 1.00 39.57 103 ARG A N 1
ATOM 771 C CA . ARG A 1 103 ? -19.114 14.178 -19.158 1.00 41.13 103 ARG A CA 1
ATOM 772 C C . ARG A 1 103 ? -19.601 13.032 -18.281 1.00 48.34 103 ARG A C 1
ATOM 773 O O . ARG A 1 103 ? -20.774 12.653 -18.329 1.00 39.42 103 ARG A O 1
ATOM 781 N N . VAL A 1 104 ? -18.689 12.473 -17.480 1.00 37.94 104 VAL A N 1
ATOM 782 C CA . VAL A 1 104 ? -18.997 11.283 -16.697 1.00 47.07 104 VAL A CA 1
ATOM 783 C C . VAL A 1 104 ? -20.169 11.559 -15.764 1.00 45.95 104 VAL A C 1
ATOM 784 O O . VAL A 1 104 ? -20.314 12.659 -15.215 1.00 43.01 104 VAL A O 1
ATOM 788 N N . GLY A 1 105 ? -21.025 10.553 -15.597 1.00 41.74 105 GLY A N 1
ATOM 789 C CA . GLY A 1 105 ? -22.262 10.697 -14.865 1.00 33.36 105 GLY A CA 1
ATOM 790 C C . GLY A 1 105 ? -23.485 10.884 -15.738 1.00 37.69 105 GLY A C 1
ATOM 791 O O . GLY A 1 105 ? -24.606 10.881 -15.214 1.00 41.44 105 GLY A O 1
ATOM 792 N N . THR A 1 106 ? -23.302 11.061 -17.046 1.00 29.36 106 THR A N 1
ATOM 793 C CA . THR A 1 106 ? -24.400 11.182 -17.996 1.00 32.29 106 THR A CA 1
ATOM 794 C C . THR A 1 106 ? -24.158 10.208 -19.138 1.00 31.61 106 THR A C 1
ATOM 795 O O . THR A 1 106 ? -23.102 9.574 -19.229 1.00 39.49 106 THR A O 1
ATOM 799 N N . TYR A 1 107 ? -25.149 10.094 -20.022 1.00 35.30 107 TYR A N 1
ATOM 800 C CA . TYR A 1 107 ? -25.114 9.097 -21.082 1.00 36.41 107 TYR A CA 1
ATOM 801 C C . TYR A 1 107 ? -25.636 9.691 -22.378 1.00 41.06 107 TYR A C 1
ATOM 802 O O . TYR A 1 107 ? -26.650 10.394 -22.387 1.00 50.19 107 TYR A O 1
ATOM 811 N N . ASP A 1 108 ? -24.932 9.393 -23.471 1.00 35.30 108 ASP A N 1
ATOM 812 C CA . ASP A 1 108 ? -25.265 9.907 -24.793 1.00 40.97 108 ASP A CA 1
ATOM 813 C C . ASP A 1 108 ? -26.327 9.074 -25.499 1.00 44.99 108 ASP A C 1
ATOM 814 O O . ASP A 1 108 ? -27.262 9.635 -26.081 1.00 59.84 108 ASP A O 1
ATOM 819 N N . TYR A 1 109 ? -26.202 7.750 -25.465 1.00 41.57 109 TYR A N 1
ATOM 820 C CA . TYR A 1 109 ? -27.101 6.865 -26.187 1.00 45.36 109 TYR A CA 1
ATOM 821 C C . TYR A 1 109 ? -27.579 5.749 -25.272 1.00 51.07 109 TYR A C 1
ATOM 822 O O . TYR A 1 109 ? -26.840 5.276 -24.404 1.00 50.66 109 TYR A O 1
ATOM 831 N N . ARG A 1 110 ? -28.823 5.327 -25.487 1.00 54.17 110 ARG A N 1
ATOM 832 C CA . ARG A 1 110 ? -29.392 4.185 -24.789 1.00 43.17 110 ARG A CA 1
ATOM 833 C C . ARG A 1 110 ? -30.260 3.392 -25.756 1.00 46.04 110 ARG A C 1
ATOM 834 O O . ARG A 1 110 ? -30.865 3.950 -26.677 1.00 38.18 110 ARG A O 1
ATOM 842 N N . GLY A 1 111 ? -30.312 2.082 -25.538 1.00 48.38 111 GLY A N 1
ATOM 843 C CA . GLY A 1 111 ? -31.099 1.203 -26.373 1.00 41.39 111 GLY A CA 1
ATOM 844 C C . GLY A 1 111 ? -32.560 1.169 -25.965 1.00 43.14 111 GLY A C 1
ATOM 845 O O . GLY A 1 111 ? -33.025 1.923 -25.109 1.00 48.96 111 GLY A O 1
ATOM 846 N N . GLN A 1 112 ? -33.298 0.263 -26.608 1.00 44.91 112 GLN A N 1
ATOM 847 C CA . GLN A 1 112 ? -34.709 0.068 -26.300 1.00 52.22 112 GLN A CA 1
ATOM 848 C C . GLN A 1 112 ? -34.946 -0.968 -25.211 1.00 47.80 112 GLN A C 1
ATOM 849 O O . GLN A 1 112 ? -36.043 -1.005 -24.643 1.00 52.70 112 GLN A O 1
ATOM 855 N N . GLY A 1 113 ? -33.953 -1.797 -24.907 1.00 40.74 113 GLY A N 1
ATOM 856 C CA . GLY A 1 113 ? -34.038 -2.737 -23.810 1.00 56.48 113 GLY A CA 1
ATOM 857 C C . GLY A 1 113 ? -34.621 -4.080 -24.216 1.00 50.51 113 GLY A C 1
ATOM 858 O O . GLY A 1 113 ? -35.285 -4.227 -25.241 1.00 41.73 113 GLY A O 1
ATOM 859 N N . THR A 1 114 ? -34.355 -5.080 -23.375 1.00 54.03 114 THR A N 1
ATOM 860 C CA . THR A 1 114 ? -34.907 -6.417 -23.545 1.00 46.63 114 THR A CA 1
ATOM 861 C C . THR A 1 114 ? -35.384 -6.923 -22.190 1.00 54.84 114 THR A C 1
ATOM 862 O O . THR A 1 114 ? -34.750 -6.665 -21.165 1.00 52.81 114 THR A O 1
ATOM 866 N N . GLN A 1 115 ? -36.519 -7.619 -22.184 1.00 62.48 115 GLN A N 1
ATOM 867 C CA . GLN A 1 115 ? -37.172 -8.013 -20.942 1.00 53.35 115 GLN A CA 1
ATOM 868 C C . GLN A 1 115 ? -36.617 -9.338 -20.437 1.00 59.92 115 GLN A C 1
ATOM 869 O O . GLN A 1 115 ? -36.620 -10.336 -21.165 1.00 61.05 115 GLN A O 1
ATOM 875 N N . VAL A 1 116 ? -36.159 -9.349 -19.186 1.00 56.80 116 VAL A N 1
ATOM 876 C CA . VAL A 1 116 ? -35.688 -10.554 -18.515 1.00 55.90 116 VAL A CA 1
ATOM 877 C C . VAL A 1 116 ? -36.641 -10.840 -17.363 1.00 55.49 116 VAL A C 1
ATOM 878 O O . VAL A 1 116 ? -36.796 -10.013 -16.455 1.00 56.43 116 VAL A O 1
ATOM 882 N N . THR A 1 117 ? -37.277 -12.008 -17.400 1.00 62.45 117 THR A N 1
ATOM 883 C CA . THR A 1 117 ? -38.226 -12.427 -16.378 1.00 67.70 117 THR A CA 1
ATOM 884 C C . THR A 1 117 ? -37.691 -13.676 -15.696 1.00 59.10 117 THR A C 1
ATOM 885 O O . THR A 1 117 ? -37.488 -14.706 -16.348 1.00 55.64 117 THR A O 1
ATOM 889 N N . VAL A 1 118 ? -37.465 -13.586 -14.392 1.00 56.15 118 VAL A N 1
ATOM 890 C CA . VAL A 1 118 ? -36.971 -14.704 -13.599 1.00 66.75 118 VAL A CA 1
ATOM 891 C C . VAL A 1 118 ? -38.135 -15.220 -12.765 1.00 65.69 118 VAL A C 1
ATOM 892 O O . VAL A 1 118 ? -38.580 -14.558 -11.818 1.00 63.66 118 VAL A O 1
ATOM 896 N N . SER A 1 119 ? -38.635 -16.400 -13.124 1.00 58.70 119 SER A N 1
ATOM 897 C CA . SER A 1 119 ? -39.768 -17.006 -12.444 1.00 69.38 119 SER A CA 1
ATOM 898 C C . SER A 1 119 ? -39.750 -18.502 -12.710 1.00 78.86 119 SER A C 1
ATOM 899 O O . SER A 1 119 ? -39.362 -18.938 -13.796 1.00 80.00 119 SER A O 1
ATOM 902 N N . SER A 1 120 ? -40.177 -19.277 -11.719 1.00 84.24 120 SER A N 1
ATOM 903 C CA . SER A 1 120 ? -40.230 -20.725 -11.848 1.00 92.16 120 SER A CA 1
ATOM 904 C C . SER A 1 120 ? -41.592 -21.157 -12.374 1.00 102.62 120 SER A C 1
ATOM 905 O O . SER A 1 120 ? -42.622 -20.575 -12.022 1.00 108.98 120 SER A O 1
ATOM 908 N N . SER A 1 121 ? -41.587 -22.178 -13.236 1.00 101.77 121 SER A N 1
ATOM 909 C CA . SER A 1 121 ? -42.840 -22.752 -13.713 1.00 107.87 121 SER A CA 1
ATOM 910 C C . SER A 1 121 ? -43.520 -23.598 -12.646 1.00 103.34 121 SER A C 1
ATOM 911 O O . SER A 1 121 ? -44.736 -23.807 -12.716 1.00 102.91 121 SER A O 1
ATOM 914 N N . LYS A 1 122 ? -42.765 -24.084 -11.665 1.00 102.67 122 LYS A N 1
ATOM 915 C CA . LYS A 1 122 ? -43.324 -24.830 -10.544 1.00 99.56 122 LYS A CA 1
ATOM 916 C C . LYS A 1 122 ? -42.402 -24.640 -9.352 1.00 104.13 122 LYS A C 1
ATOM 917 O O . LYS A 1 122 ? -41.225 -25.009 -9.414 1.00 100.62 122 LYS A O 1
ATOM 923 N N . GLY A 1 123 ? -42.930 -24.061 -8.279 1.00 88.36 123 GLY A N 1
ATOM 924 C CA . GLY A 1 123 ? -42.144 -23.811 -7.086 1.00 79.02 123 GLY A CA 1
ATOM 925 C C . GLY A 1 123 ? -42.846 -22.907 -6.092 1.00 94.95 123 GLY A C 1
ATOM 926 O O . GLY A 1 123 ? -43.888 -22.328 -6.398 1.00 92.51 123 GLY A O 1
ATOM 927 N N . ASP B 2 10 ? -9.334 38.677 -5.095 1.00 68.58 108 ASP B N 1
ATOM 928 C CA . ASP B 2 10 ? -9.792 38.449 -6.462 1.00 80.51 108 ASP B CA 1
ATOM 929 C C . ASP B 2 10 ? -11.287 38.729 -6.568 1.00 77.29 108 ASP B C 1
ATOM 930 O O . ASP B 2 10 ? -12.093 37.803 -6.671 1.00 74.63 108 ASP B O 1
ATOM 935 N N . PRO B 2 11 ? -11.656 40.012 -6.545 1.00 80.83 109 PRO B N 1
ATOM 936 C CA . PRO B 2 11 ? -13.083 40.365 -6.535 1.00 82.16 109 PRO B CA 1
ATOM 937 C C . PRO B 2 11 ? -13.792 40.085 -7.847 1.00 88.12 109 PRO B C 1
ATOM 938 O O . PRO B 2 11 ? -15.019 39.940 -7.843 1.00 86.35 109 PRO B O 1
ATOM 942 N N . VAL B 2 12 ? -13.069 39.992 -8.962 1.00 81.98 110 VAL B N 1
ATOM 943 C CA . VAL B 2 12 ? -13.727 39.815 -10.252 1.00 76.53 110 VAL B CA 1
ATOM 944 C C . VAL B 2 12 ? -14.166 38.365 -10.464 1.00 79.73 110 VAL B C 1
ATOM 945 O O . VAL B 2 12 ? -15.220 38.115 -11.061 1.00 75.83 110 VAL B O 1
ATOM 949 N N . ALA B 2 13 ? -13.400 37.390 -9.969 1.00 82.26 111 ALA B N 1
ATOM 950 C CA . ALA B 2 13 ? -13.861 36.005 -10.027 1.00 79.07 111 ALA B CA 1
ATOM 951 C C . ALA B 2 13 ? -15.123 35.817 -9.192 1.00 79.42 111 ALA B C 1
ATOM 952 O O . ALA B 2 13 ? -16.082 35.166 -9.627 1.00 72.35 111 ALA B O 1
ATOM 954 N N . TRP B 2 14 ? -15.145 36.400 -7.992 1.00 85.19 112 TRP B N 1
ATOM 955 C CA . TRP B 2 14 ? -16.343 36.366 -7.160 1.00 84.98 112 TRP B CA 1
ATOM 956 C C . TRP B 2 14 ? -17.499 37.114 -7.813 1.00 85.93 112 TRP B C 1
ATOM 957 O O . TRP B 2 14 ? -18.662 36.712 -7.671 1.00 96.07 112 TRP B O 1
ATOM 968 N N . GLU B 2 15 ? -17.202 38.193 -8.541 1.00 89.85 113 GLU B N 1
ATOM 969 C CA . GLU B 2 15 ? -18.243 38.923 -9.258 1.00 88.99 113 GLU B CA 1
ATOM 970 C C . GLU B 2 15 ? -18.854 38.065 -10.357 1.00 80.45 113 GLU B C 1
ATOM 971 O O . GLU B 2 15 ? -20.080 38.038 -10.529 1.00 85.16 113 GLU B O 1
ATOM 977 N N . ALA B 2 16 ? -18.010 37.365 -11.118 1.00 78.04 114 ALA B N 1
ATOM 978 C CA . ALA B 2 16 ? -18.508 36.443 -12.132 1.00 77.95 114 ALA B CA 1
ATOM 979 C C . ALA B 2 16 ? -19.321 35.323 -11.499 1.00 78.12 114 ALA B C 1
ATOM 980 O O . ALA B 2 16 ? -20.323 34.877 -12.068 1.00 73.63 114 ALA B O 1
ATOM 982 N N . GLY B 2 17 ? -18.913 34.863 -10.315 1.00 74.31 115 GLY B N 1
ATOM 983 C CA . GLY B 2 17 ? -19.695 33.848 -9.623 1.00 77.48 115 GLY B CA 1
ATOM 984 C C . GLY B 2 17 ? -21.076 34.338 -9.224 1.00 82.36 115 GLY B C 1
ATOM 985 O O . GLY B 2 17 ? -22.069 33.618 -9.368 1.00 84.51 115 GLY B O 1
ATOM 986 N N . MET B 2 18 ? -21.157 35.567 -8.709 1.00 79.14 116 MET B N 1
ATOM 987 C CA . MET B 2 18 ? -22.458 36.135 -8.361 1.00 84.70 116 MET B CA 1
ATOM 988 C C . MET B 2 18 ? -23.324 36.336 -9.600 1.00 75.97 116 MET B C 1
ATOM 989 O O . MET B 2 18 ? -24.536 36.081 -9.569 1.00 76.64 116 MET B O 1
ATOM 994 N N . LEU B 2 19 ? -22.721 36.796 -10.699 1.00 75.62 117 LEU B N 1
ATOM 995 C CA . LEU B 2 19 ? -23.464 36.932 -11.948 1.00 78.70 117 LEU B CA 1
ATOM 996 C C . LEU B 2 19 ? -23.964 35.577 -12.438 1.00 77.08 117 LEU B C 1
ATOM 997 O O . LEU B 2 19 ? -25.068 35.471 -12.983 1.00 72.84 117 LEU B O 1
ATOM 1002 N N . MET B 2 20 ? -23.166 34.528 -12.239 1.00 83.05 118 MET B N 1
ATOM 1003 C CA . MET B 2 20 ? -23.582 33.184 -12.620 1.00 77.66 118 MET B CA 1
ATOM 1004 C C . MET B 2 20 ? -24.754 32.710 -11.772 1.00 77.00 118 MET B C 1
ATOM 1005 O O . MET B 2 20 ? -25.699 32.101 -12.288 1.00 78.33 118 MET B O 1
ATOM 1010 N N . HIS B 2 21 ? -24.701 32.971 -10.464 1.00 76.10 119 HIS B N 1
ATOM 1011 C CA . HIS B 2 21 ? -25.838 32.671 -9.597 1.00 78.11 119 HIS B CA 1
ATOM 1012 C C . HIS B 2 21 ? -27.094 33.393 -10.071 1.00 84.92 119 HIS B C 1
ATOM 1013 O O . HIS B 2 21 ? -28.186 32.808 -10.105 1.00 87.19 119 HIS B O 1
ATOM 1020 N N . PHE B 2 22 ? -26.955 34.668 -10.442 1.00 85.32 120 PHE B N 1
ATOM 1021 C CA . PHE B 2 22 ? -28.096 35.440 -10.926 1.00 79.86 120 PHE B CA 1
ATOM 1022 C C . PHE B 2 22 ? -28.671 34.831 -12.200 1.00 75.37 120 PHE B C 1
ATOM 1023 O O . PHE B 2 22 ? -29.892 34.678 -12.337 1.00 78.74 120 PHE B O 1
ATOM 1031 N N . ILE B 2 23 ? -27.800 34.478 -13.149 1.00 73.21 121 ILE B N 1
ATOM 1032 C CA . ILE B 2 23 ? -28.274 33.890 -14.397 1.00 75.03 121 ILE B CA 1
ATOM 1033 C C . ILE B 2 23 ? -28.930 32.538 -14.143 1.00 77.05 121 ILE B C 1
ATOM 1034 O O . ILE B 2 23 ? -29.913 32.188 -14.803 1.00 84.08 121 ILE B O 1
ATOM 1039 N N . LEU B 2 24 ? -28.423 31.767 -13.179 1.00 75.21 122 LEU B N 1
ATOM 1040 C CA . LEU B 2 24 ? -29.042 30.483 -12.860 1.00 73.61 122 LEU B CA 1
ATOM 1041 C C . LEU B 2 24 ? -30.432 30.674 -12.269 1.00 80.63 122 LEU B C 1
ATOM 1042 O O . LEU B 2 24 ? -31.377 29.957 -12.628 1.00 84.05 122 LEU B O 1
ATOM 1047 N N . ARG B 2 25 ? -30.574 31.630 -11.347 1.00 81.81 123 ARG B N 1
ATOM 1048 C CA . ARG B 2 25 ? -31.893 31.925 -10.795 1.00 84.79 123 ARG B CA 1
ATOM 1049 C C . ARG B 2 25 ? -32.853 32.384 -11.885 1.00 89.13 123 ARG B C 1
ATOM 1050 O O . ARG B 2 25 ? -34.039 32.030 -11.870 1.00 92.65 123 ARG B O 1
ATOM 1058 N N . LYS B 2 26 ? -32.357 33.168 -12.846 1.00 86.18 124 LYS B N 1
ATOM 1059 C CA . LYS B 2 26 ? -33.212 33.621 -13.939 1.00 90.68 124 LYS B CA 1
ATOM 1060 C C . LYS B 2 26 ? -33.574 32.483 -14.887 1.00 82.84 124 LYS B C 1
ATOM 1061 O O . LYS B 2 26 ? -34.666 32.483 -15.465 1.00 90.87 124 LYS B O 1
ATOM 1067 N N . TYR B 2 27 ? -32.676 31.513 -15.060 1.00 82.68 125 TYR B N 1
ATOM 1068 C CA . TYR B 2 27 ? -32.925 30.420 -15.994 1.00 87.83 125 TYR B CA 1
ATOM 1069 C C . TYR B 2 27 ? -33.904 29.410 -15.410 1.00 91.40 125 TYR B C 1
ATOM 1070 O O . TYR B 2 27 ? -34.853 28.992 -16.084 1.00 91.80 125 TYR B O 1
ATOM 1079 N N . LYS B 2 28 ? -33.682 29.000 -14.158 1.00 90.39 126 LYS B N 1
ATOM 1080 C CA . LYS B 2 28 ? -34.560 28.020 -13.524 1.00 92.35 126 LYS B CA 1
ATOM 1081 C C . LYS B 2 28 ? -36.007 28.502 -13.524 1.00 98.41 126 LYS B C 1
ATOM 1082 O O . LYS B 2 28 ? -36.906 27.820 -14.033 1.00 101.94 126 LYS B O 1
ATOM 1088 N N . MET B 2 29 ? -36.248 29.682 -12.961 1.00 95.37 127 MET B N 1
ATOM 1089 C CA . MET B 2 29 ? -37.555 30.309 -13.047 1.00 96.48 127 MET B CA 1
ATOM 1090 C C . MET B 2 29 ? -37.822 30.770 -14.479 1.00 98.43 127 MET B C 1
ATOM 1091 O O . MET B 2 29 ? -36.906 30.927 -15.290 1.00 99.03 127 MET B O 1
ATOM 1096 N N . ARG B 2 30 ? -39.099 30.981 -14.790 1.00 103.97 128 ARG B N 1
ATOM 1097 C CA . ARG B 2 30 ? -39.509 31.343 -16.148 1.00 103.67 128 ARG B CA 1
ATOM 1098 C C . ARG B 2 30 ? -39.271 32.813 -16.476 1.00 103.58 128 ARG B C 1
ATOM 1099 O O . ARG B 2 30 ? -40.068 33.434 -17.183 1.00 110.28 128 ARG B O 1
ATOM 1107 N N . GLU B 2 31 ? -38.178 33.380 -15.993 1.00 98.12 129 GLU B N 1
ATOM 1108 C CA . GLU B 2 31 ? -37.855 34.790 -16.121 1.00 101.95 129 GLU B CA 1
ATOM 1109 C C . GLU B 2 31 ? -36.844 35.018 -17.241 1.00 100.56 129 GLU B C 1
ATOM 1110 O O . GLU B 2 31 ? -36.012 34.149 -17.521 1.00 95.27 129 GLU B O 1
ATOM 1116 N N . PRO B 2 32 ? -36.893 36.168 -17.906 1.00 107.26 130 PRO B N 1
ATOM 1117 C CA . PRO B 2 32 ? -35.997 36.429 -19.036 1.00 102.14 130 PRO B CA 1
ATOM 1118 C C . PRO B 2 32 ? -34.597 36.801 -18.556 1.00 93.93 130 PRO B C 1
ATOM 1119 O O . PRO B 2 32 ? -34.308 36.838 -17.361 1.00 100.00 130 PRO B O 1
ATOM 1123 N N . ILE B 2 33 ? -33.726 37.091 -19.521 1.00 92.52 131 ILE B N 1
ATOM 1124 C CA . ILE B 2 33 ? -32.342 37.445 -19.226 1.00 106.10 131 ILE B CA 1
ATOM 1125 C C . ILE B 2 33 ? -31.816 38.399 -20.293 1.00 107.55 131 ILE B C 1
ATOM 1126 O O . ILE B 2 33 ? -31.460 37.985 -21.403 1.00 107.06 131 ILE B O 1
ATOM 1131 N N . MET B 2 34 ? -31.775 39.689 -19.969 1.00 107.69 132 MET B N 1
ATOM 1132 C CA . MET B 2 34 ? -31.238 40.704 -20.860 1.00 116.80 132 MET B CA 1
ATOM 1133 C C . MET B 2 34 ? -30.012 41.352 -20.229 1.00 110.04 132 MET B C 1
ATOM 1134 O O . MET B 2 34 ? -29.784 41.257 -19.019 1.00 106.21 132 MET B O 1
ATOM 1139 N N . LYS B 2 35 ? -29.223 42.020 -21.073 1.00 103.36 133 LYS B N 1
ATOM 1140 C CA . LYS B 2 35 ? -27.954 42.583 -20.622 1.00 112.17 133 LYS B CA 1
ATOM 1141 C C . LYS B 2 35 ? -28.172 43.698 -19.604 1.00 112.27 133 LYS B C 1
ATOM 1142 O O . LYS B 2 35 ? -27.528 43.724 -18.548 1.00 114.48 133 LYS B O 1
ATOM 1148 N N . ALA B 2 36 ? -29.087 44.625 -19.904 1.00 111.34 134 ALA B N 1
ATOM 1149 C CA . ALA B 2 36 ? -29.329 45.749 -19.006 1.00 111.94 134 ALA B CA 1
ATOM 1150 C C . ALA B 2 36 ? -29.872 45.292 -17.660 1.00 114.33 134 ALA B C 1
ATOM 1151 O O . ALA B 2 36 ? -29.686 45.981 -16.650 1.00 107.82 134 ALA B O 1
ATOM 1153 N N . ASP B 2 37 ? -30.543 44.139 -17.622 1.00 113.59 135 ASP B N 1
ATOM 1154 C CA . ASP B 2 37 ? -31.066 43.627 -16.360 1.00 106.38 135 ASP B CA 1
ATOM 1155 C C . ASP B 2 37 ? -29.934 43.254 -15.409 1.00 108.63 135 ASP B C 1
ATOM 1156 O O . ASP B 2 37 ? -29.969 43.595 -14.221 1.00 110.87 135 ASP B O 1
ATOM 1161 N N . MET B 2 38 ? -28.919 42.559 -15.916 1.00 107.38 136 MET B N 1
ATOM 1162 C CA . MET B 2 38 ? -27.794 42.140 -15.092 1.00 106.72 136 MET B CA 1
ATOM 1163 C C . MET B 2 38 ? -26.681 43.176 -15.024 1.00 111.41 136 MET B C 1
ATOM 1164 O O . MET B 2 38 ? -25.708 42.968 -14.291 1.00 112.24 136 MET B O 1
ATOM 1169 N N . LEU B 2 39 ? -26.795 44.279 -15.767 1.00 114.09 137 LEU B N 1
ATOM 1170 C CA . LEU B 2 39 ? -25.787 45.332 -15.690 1.00 108.75 137 LEU B CA 1
ATOM 1171 C C . LEU B 2 39 ? -25.770 45.982 -14.311 1.00 116.33 137 LEU B C 1
ATOM 1172 O O . LEU B 2 39 ? -24.709 46.143 -13.698 1.00 108.37 137 LEU B O 1
ATOM 1177 N N . LYS B 2 40 ? -26.945 46.367 -13.809 1.00 121.96 138 LYS B N 1
ATOM 1178 C CA . LYS B 2 40 ? -27.018 47.118 -12.561 1.00 118.07 138 LYS B CA 1
ATOM 1179 C C . LYS B 2 40 ? -26.776 46.242 -11.338 1.00 112.50 138 LYS B C 1
ATOM 1180 O O . LYS B 2 40 ? -26.284 46.738 -10.318 1.00 102.53 138 LYS B O 1
ATOM 1182 N N . VAL B 2 41 ? -27.106 44.955 -11.413 1.00 111.81 139 VAL B N 1
ATOM 1183 C CA . VAL B 2 41 ? -26.984 44.069 -10.260 1.00 113.01 139 VAL B CA 1
ATOM 1184 C C . VAL B 2 41 ? -25.517 43.813 -9.931 1.00 109.64 139 VAL B C 1
ATOM 1185 O O . VAL B 2 41 ? -25.072 44.058 -8.809 1.00 116.46 139 VAL B O 1
ATOM 1189 N N . PHE B 2 50 ? -16.224 44.798 -17.294 1.00 90.59 148 PHE B N 1
ATOM 1190 C CA . PHE B 2 50 ? -17.489 44.072 -17.273 1.00 85.05 148 PHE B CA 1
ATOM 1191 C C . PHE B 2 50 ? -17.468 42.853 -18.190 1.00 90.47 148 PHE B C 1
ATOM 1192 O O . PHE B 2 50 ? -17.839 41.756 -17.775 1.00 96.23 148 PHE B O 1
ATOM 1200 N N . THR B 2 51 ? -17.046 43.067 -19.441 1.00 96.36 149 THR B N 1
ATOM 1201 C CA . THR B 2 51 ? -17.070 42.003 -20.443 1.00 91.48 149 THR B CA 1
ATOM 1202 C C . THR B 2 51 ? -16.324 40.765 -19.961 1.00 94.93 149 THR B C 1
ATOM 1203 O O . THR B 2 51 ? -16.748 39.631 -20.218 1.00 96.61 149 THR B O 1
ATOM 1207 N N . GLU B 2 52 ? -15.210 40.967 -19.254 1.00 84.01 150 GLU B N 1
ATOM 1208 C CA . GLU B 2 52 ? -14.504 39.847 -18.644 1.00 83.52 150 GLU B CA 1
ATOM 1209 C C . GLU B 2 52 ? -15.396 39.113 -17.651 1.00 89.88 150 GLU B C 1
ATOM 1210 O O . GLU B 2 52 ? -15.381 37.879 -17.585 1.00 90.28 150 GLU B O 1
ATOM 1216 N N . ILE B 2 53 ? -16.207 39.853 -16.893 1.00 81.69 151 ILE B N 1
ATOM 1217 C CA . ILE B 2 53 ? -17.037 39.231 -15.866 1.00 85.12 151 ILE B CA 1
ATOM 1218 C C . ILE B 2 53 ? -18.162 38.418 -16.498 1.00 86.89 151 ILE B C 1
ATOM 1219 O O . ILE B 2 53 ? -18.455 37.296 -16.062 1.00 81.68 151 ILE B O 1
ATOM 1224 N N . LEU B 2 54 ? -18.812 38.961 -17.532 1.00 82.00 152 LEU B N 1
ATOM 1225 C CA . LEU B 2 54 ? -19.852 38.194 -18.210 1.00 71.85 152 LEU B CA 1
ATOM 1226 C C . LEU B 2 54 ? -19.273 36.990 -18.939 1.00 72.37 152 LEU B C 1
ATOM 1227 O O . LEU B 2 54 ? -19.903 35.930 -18.969 1.00 71.40 152 LEU B O 1
ATOM 1232 N N . ASN B 2 55 ? -18.077 37.123 -19.519 1.00 76.41 153 ASN B N 1
ATOM 1233 C CA . ASN B 2 55 ? -17.438 35.969 -20.145 1.00 80.03 153 ASN B CA 1
ATOM 1234 C C . ASN B 2 55 ? -17.085 34.905 -19.112 1.00 80.84 153 ASN B C 1
ATOM 1235 O O . ASN B 2 55 ? -17.195 33.705 -19.386 1.00 77.01 153 ASN B O 1
ATOM 1240 N N . GLY B 2 56 ? -16.671 35.323 -17.914 1.00 75.16 154 GLY B N 1
ATOM 1241 C CA . GLY B 2 56 ? -16.408 34.355 -16.860 1.00 69.20 154 GLY B CA 1
ATOM 1242 C C . GLY B 2 56 ? -17.668 33.644 -16.409 1.00 71.89 154 GLY B C 1
ATOM 1243 O O . GLY B 2 56 ? -17.673 32.428 -16.195 1.00 63.62 154 GLY B O 1
ATOM 1244 N N . ALA B 2 57 ? -18.759 34.399 -16.257 1.00 74.92 155 ALA B N 1
ATOM 1245 C CA . ALA B 2 57 ? -20.042 33.786 -15.926 1.00 59.27 155 ALA B CA 1
ATOM 1246 C C . ALA B 2 57 ? -20.476 32.810 -17.012 1.00 61.37 155 ALA B C 1
ATOM 1247 O O . ALA B 2 57 ? -21.012 31.733 -16.720 1.00 62.45 155 ALA B O 1
ATOM 1249 N N . SER B 2 58 ? -20.226 33.162 -18.274 1.00 69.49 156 SER B N 1
ATOM 1250 C CA . SER B 2 58 ? -20.589 32.281 -19.377 1.00 68.65 156 SER B CA 1
ATOM 1251 C C . SER B 2 58 ? -19.772 30.997 -19.352 1.00 57.54 156 SER B C 1
ATOM 1252 O O . SER B 2 58 ? -20.312 29.907 -19.565 1.00 62.93 156 SER B O 1
ATOM 1255 N N . ARG B 2 59 ? -18.464 31.105 -19.108 1.00 56.73 157 ARG B N 1
ATOM 1256 C CA . ARG B 2 59 ? -17.632 29.907 -19.037 1.00 60.84 157 ARG B CA 1
ATOM 1257 C C . ARG B 2 59 ? -18.050 29.021 -17.872 1.00 58.13 157 ARG B C 1
ATOM 1258 O O . ARG B 2 59 ? -18.091 27.790 -17.999 1.00 65.02 157 ARG B O 1
ATOM 1266 N N . ARG B 2 60 ? -18.371 29.630 -16.728 1.00 60.40 158 ARG B N 1
ATOM 1267 C CA . ARG B 2 60 ? -18.828 28.850 -15.584 1.00 58.06 158 ARG B CA 1
ATOM 1268 C C . ARG B 2 60 ? -20.129 28.121 -15.899 1.00 54.28 158 ARG B C 1
ATOM 1269 O O . ARG B 2 60 ? -20.282 26.937 -15.571 1.00 51.23 158 ARG B O 1
ATOM 1277 N N . LEU B 2 61 ? -21.075 28.808 -16.548 1.00 55.96 159 LEU B N 1
ATOM 1278 C CA . LEU B 2 61 ? -22.339 28.170 -16.906 1.00 53.93 159 LEU B CA 1
ATOM 1279 C C . LEU B 2 61 ? -22.131 27.065 -17.932 1.00 55.08 159 LEU B C 1
ATOM 1280 O O . LEU B 2 61 ? -22.791 26.021 -17.879 1.00 53.59 159 LEU B O 1
ATOM 1285 N N . GLU B 2 62 ? -21.213 27.277 -18.875 1.00 59.28 160 GLU B N 1
ATOM 1286 C CA . GLU B 2 62 ? -21.014 26.318 -19.953 1.00 66.23 160 GLU B CA 1
ATOM 1287 C C . GLU B 2 62 ? -20.273 25.080 -19.473 1.00 61.70 160 GLU B C 1
ATOM 1288 O O . GLU B 2 62 ? -20.484 23.988 -20.012 1.00 73.85 160 GLU B O 1
ATOM 1294 N N . LEU B 2 63 ? -19.420 25.218 -18.459 1.00 63.27 161 LEU B N 1
ATOM 1295 C CA . LEU B 2 63 ? -18.643 24.070 -18.013 1.00 58.45 161 LEU B CA 1
ATOM 1296 C C . LEU B 2 63 ? -19.296 23.345 -16.840 1.00 55.01 161 LEU B C 1
ATOM 1297 O O . LEU B 2 63 ? -19.414 22.116 -16.862 1.00 55.56 161 LEU B O 1
ATOM 1302 N N . VAL B 2 64 ? -19.728 24.083 -15.816 1.00 52.03 162 VAL B N 1
ATOM 1303 C CA . VAL B 2 64 ? -20.281 23.441 -14.627 1.00 49.66 162 VAL B CA 1
ATOM 1304 C C . VAL B 2 64 ? -21.677 22.891 -14.899 1.00 55.46 162 VAL B C 1
ATOM 1305 O O . VAL B 2 64 ? -22.022 21.794 -14.444 1.00 59.71 162 VAL B O 1
ATOM 1309 N N . PHE B 2 65 ? -22.502 23.631 -15.640 1.00 56.57 163 PHE B N 1
ATOM 1310 C CA . PHE B 2 65 ? -23.887 23.240 -15.858 1.00 54.46 163 PHE B CA 1
ATOM 1311 C C . PHE B 2 65 ? -24.237 22.992 -17.318 1.00 57.45 163 PHE B C 1
ATOM 1312 O O . PHE B 2 65 ? -25.366 22.578 -17.603 1.00 70.82 163 PHE B O 1
ATOM 1320 N N . GLY B 2 66 ? -23.318 23.225 -18.248 1.00 63.56 164 GLY B N 1
ATOM 1321 C CA . GLY B 2 66 ? -23.626 22.979 -19.649 1.00 62.24 164 GLY B CA 1
ATOM 1322 C C . GLY B 2 66 ? -24.629 23.951 -20.230 1.00 71.20 164 GLY B C 1
ATOM 1323 O O . GLY B 2 66 ? -25.495 23.554 -21.021 1.00 82.89 164 GLY B O 1
ATOM 1324 N N . LEU B 2 67 ? -24.537 25.220 -19.844 1.00 71.67 165 LEU B N 1
ATOM 1325 C CA . LEU B 2 67 ? -25.406 26.279 -20.344 1.00 70.64 165 LEU B CA 1
ATOM 1326 C C . LEU B 2 67 ? -24.579 27.192 -21.240 1.00 85.84 165 LEU B C 1
ATOM 1327 O O . LEU B 2 67 ? -23.675 27.884 -20.759 1.00 80.76 165 LEU B O 1
ATOM 1332 N N . ASP B 2 68 ? -24.890 27.193 -22.536 1.00 92.88 166 ASP B N 1
ATOM 1333 C CA . ASP B 2 68 ? -24.034 27.832 -23.528 1.00 101.53 166 ASP B CA 1
ATOM 1334 C C . ASP B 2 68 ? -24.068 29.351 -23.424 1.00 98.50 166 ASP B C 1
ATOM 1335 O O . ASP B 2 68 ? -23.273 29.946 -22.688 1.00 101.15 166 ASP B O 1
ATOM 1340 N N . LEU B 2 69 ? -24.974 29.981 -24.171 1.00 96.69 167 LEU B N 1
ATOM 1341 C CA . LEU B 2 69 ? -25.017 31.435 -24.250 1.00 94.91 167 LEU B CA 1
ATOM 1342 C C . LEU B 2 69 ? -25.203 32.049 -22.866 1.00 92.55 167 LEU B C 1
ATOM 1343 O O . LEU B 2 69 ? -25.806 31.450 -21.971 1.00 91.07 167 LEU B O 1
ATOM 1348 N N . LYS B 2 70 ? -24.670 33.257 -22.700 1.00 88.73 168 LYS B N 1
ATOM 1349 C CA . LYS B 2 70 ? -24.692 33.961 -21.418 1.00 76.52 168 LYS B CA 1
ATOM 1350 C C . LYS B 2 70 ? -26.099 34.087 -20.842 1.00 80.68 168 LYS B C 1
ATOM 1351 O O . LYS B 2 70 ? -27.078 34.152 -21.583 1.00 96.59 168 LYS B O 1
ATOM 1353 N N . THR B 2 78 ? -30.580 41.360 -24.789 1.00 102.46 176 THR B N 1
ATOM 1354 C CA . THR B 2 78 ? -31.362 40.155 -24.534 1.00 113.82 176 THR B CA 1
ATOM 1355 C C . THR B 2 78 ? -30.585 38.901 -24.932 1.00 118.45 176 THR B C 1
ATOM 1356 O O . THR B 2 78 ? -30.004 38.836 -26.015 1.00 109.29 176 THR B O 1
ATOM 1360 N N . TYR B 2 79 ? -30.579 37.908 -24.046 1.00 111.90 177 TYR B N 1
ATOM 1361 C CA . TYR B 2 79 ? -29.866 36.657 -24.257 1.00 103.62 177 TYR B CA 1
ATOM 1362 C C . TYR B 2 79 ? -30.839 35.485 -24.190 1.00 109.76 177 TYR B C 1
ATOM 1363 O O . TYR B 2 79 ? -31.978 35.614 -23.734 1.00 108.01 177 TYR B O 1
ATOM 1372 N N . THR B 2 80 ? -30.369 34.326 -24.652 1.00 111.52 178 THR B N 1
ATOM 1373 C CA . THR B 2 80 ? -31.169 33.105 -24.689 1.00 110.48 178 THR B CA 1
ATOM 1374 C C . THR B 2 80 ? -30.280 31.928 -24.316 1.00 106.53 178 THR B C 1
ATOM 1375 O O . THR B 2 80 ? -29.328 31.618 -25.037 1.00 98.91 178 THR B O 1
ATOM 1379 N N . LEU B 2 81 ? -30.595 31.267 -23.205 1.00 106.57 179 LEU B N 1
ATOM 1380 C CA . LEU B 2 81 ? -29.780 30.166 -22.709 1.00 99.47 179 LEU B CA 1
ATOM 1381 C C . LEU B 2 81 ? -30.202 28.853 -23.358 1.00 101.39 179 LEU B C 1
ATOM 1382 O O . LEU B 2 81 ? -31.397 28.561 -23.470 1.00 104.32 179 LEU B O 1
ATOM 1387 N N . VAL B 2 82 ? -29.214 28.066 -23.783 1.00 97.60 180 VAL B N 1
ATOM 1388 C CA . VAL B 2 82 ? -29.431 26.738 -24.345 1.00 93.25 180 VAL B CA 1
ATOM 1389 C C . VAL B 2 82 ? -28.553 25.756 -23.582 1.00 84.11 180 VAL B C 1
ATOM 1390 O O . VAL B 2 82 ? -27.378 26.040 -23.322 1.00 87.97 180 VAL B O 1
ATOM 1394 N N . SER B 2 83 ? -29.118 24.609 -23.226 1.00 80.13 181 SER B N 1
ATOM 1395 C CA . SER B 2 83 ? -28.490 23.685 -22.295 1.00 90.05 181 SER B CA 1
ATOM 1396 C C . SER B 2 83 ? -28.025 22.420 -23.012 1.00 89.14 181 SER B C 1
ATOM 1397 O O . SER B 2 83 ? -28.199 22.252 -24.222 1.00 82.06 181 SER B O 1
ATOM 1400 N N . LYS B 2 84 ? -27.414 21.527 -22.235 1.00 96.79 182 LYS B N 1
ATOM 1401 C CA . LYS B 2 84 ? -26.947 20.230 -22.715 1.00 99.26 182 LYS B CA 1
ATOM 1402 C C . LYS B 2 84 ? -27.433 19.180 -21.727 1.00 100.30 182 LYS B C 1
ATOM 1403 O O . LYS B 2 84 ? -26.938 19.116 -20.596 1.00 105.13 182 LYS B O 1
ATOM 1409 N N . LEU B 2 85 ? -28.401 18.367 -22.153 1.00 107.48 183 LEU B N 1
ATOM 1410 C CA . LEU B 2 85 ? -29.056 17.393 -21.285 1.00 105.84 183 LEU B CA 1
ATOM 1411 C C . LEU B 2 85 ? -29.681 18.083 -20.078 1.00 103.81 183 LEU B C 1
ATOM 1412 O O . LEU B 2 85 ? -30.679 18.798 -20.219 1.00 96.99 183 LEU B O 1
ATOM 1417 N N . ASN B 2 86 ? -29.097 17.880 -18.899 1.00 97.85 184 ASN B N 1
ATOM 1418 C CA . ASN B 2 86 ? -29.618 18.426 -17.645 1.00 97.05 184 ASN B CA 1
ATOM 1419 C C . ASN B 2 86 ? -31.100 18.107 -17.451 1.00 98.96 184 ASN B C 1
ATOM 1420 O O . ASN B 2 86 ? -31.956 18.982 -17.579 1.00 97.87 184 ASN B O 1
ATOM 1425 N N . TRP B 2 97 ? -34.023 9.422 -17.914 1.00 69.43 195 TRP B N 1
ATOM 1426 C CA . TRP B 2 97 ? -32.648 9.176 -18.335 1.00 74.13 195 TRP B CA 1
ATOM 1427 C C . TRP B 2 97 ? -31.816 10.448 -18.261 1.00 72.60 195 TRP B C 1
ATOM 1428 O O . TRP B 2 97 ? -30.720 10.519 -18.816 1.00 59.07 195 TRP B O 1
ATOM 1439 N N . ASP B 2 98 ? -32.352 11.448 -17.569 1.00 68.77 196 ASP B N 1
ATOM 1440 C CA . ASP B 2 98 ? -31.668 12.713 -17.345 1.00 74.84 196 ASP B CA 1
ATOM 1441 C C . ASP B 2 98 ? -31.177 12.751 -15.904 1.00 74.53 196 ASP B C 1
ATOM 1442 O O . ASP B 2 98 ? -31.975 12.623 -14.969 1.00 85.62 196 ASP B O 1
ATOM 1444 N N . PHE B 2 99 ? -29.867 12.916 -15.729 1.00 65.17 197 PHE B N 1
ATOM 1445 C CA . PHE B 2 99 ? -29.237 13.002 -14.413 1.00 67.50 197 PHE B CA 1
ATOM 1446 C C . PHE B 2 99 ? -28.594 14.376 -14.251 1.00 63.69 197 PHE B C 1
ATOM 1447 O O . PHE B 2 99 ? -27.364 14.495 -14.221 1.00 61.83 197 PHE B O 1
ATOM 1455 N N . PRO B 2 100 ? -29.399 15.439 -14.144 1.00 61.48 198 PRO B N 1
ATOM 1456 C CA . PRO B 2 100 ? -28.807 16.788 -14.135 1.00 55.90 198 PRO B CA 1
ATOM 1457 C C . PRO B 2 100 ? -27.872 17.026 -12.963 1.00 58.54 198 PRO B C 1
ATOM 1458 O O . PRO B 2 100 ? -26.812 17.642 -13.139 1.00 58.16 198 PRO B O 1
ATOM 1462 N N . ARG B 2 101 ? -28.225 16.537 -11.771 1.00 52.05 199 ARG B N 1
ATOM 1463 C CA . ARG B 2 101 ? -27.351 16.707 -10.615 1.00 46.43 199 ARG B CA 1
ATOM 1464 C C . ARG B 2 101 ? -26.004 16.026 -10.825 1.00 42.87 199 ARG B C 1
ATOM 1465 O O . ARG B 2 101 ? -24.987 16.483 -10.288 1.00 52.96 199 ARG B O 1
ATOM 1473 N N . ASN B 2 102 ? -25.973 14.947 -11.616 1.00 47.75 200 ASN B N 1
ATOM 1474 C CA . ASN B 2 102 ? -24.716 14.272 -11.925 1.00 52.69 200 ASN B CA 1
ATOM 1475 C C . ASN B 2 102 ? -23.746 15.164 -12.689 1.00 51.61 200 ASN B C 1
ATOM 1476 O O . ASN B 2 102 ? -22.576 14.792 -12.847 1.00 50.24 200 ASN B O 1
ATOM 1481 N N . GLY B 2 103 ? -24.197 16.328 -13.164 1.00 48.96 201 GLY B N 1
ATOM 1482 C CA . GLY B 2 103 ? -23.262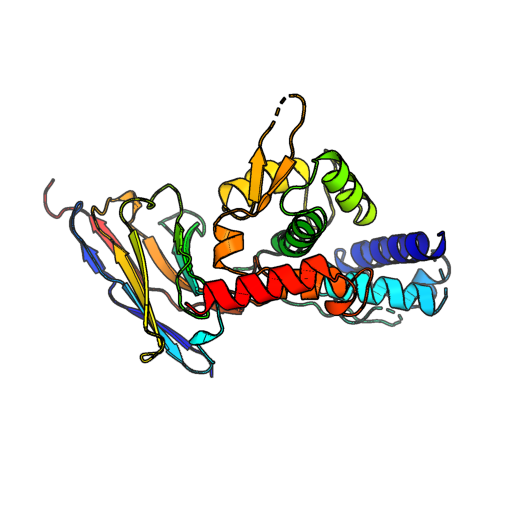 17.295 -13.708 1.00 43.91 201 GLY B CA 1
ATOM 1483 C C . GLY B 2 103 ? -22.207 17.705 -12.702 1.00 41.96 201 GLY B C 1
ATOM 1484 O O . GLY B 2 103 ? -21.093 18.084 -13.077 1.00 54.71 201 GLY B O 1
ATOM 1485 N N . LEU B 2 104 ? -22.536 17.625 -11.411 1.00 45.36 202 LEU B N 1
ATOM 1486 C CA . LEU B 2 104 ? -21.568 17.930 -10.364 1.00 40.79 202 LEU B CA 1
ATOM 1487 C C . LEU B 2 104 ? -20.430 16.916 -10.311 1.00 39.62 202 LEU B C 1
ATOM 1488 O O . LEU B 2 104 ? -19.362 17.228 -9.769 1.00 44.05 202 LEU B O 1
ATOM 1493 N N . LEU B 2 105 ? -20.620 15.726 -10.884 1.00 38.77 203 LEU B N 1
ATOM 1494 C CA . LEU B 2 105 ? -19.702 14.618 -10.630 1.00 35.03 203 LEU B CA 1
ATOM 1495 C C . LEU B 2 105 ? -18.300 14.903 -11.162 1.00 40.10 203 LEU B C 1
ATOM 1496 O O . LEU B 2 105 ? -17.320 14.869 -10.407 1.00 35.97 203 LEU B O 1
ATOM 1501 N N . MET B 2 106 ? -18.183 15.175 -12.463 1.00 31.57 204 MET B N 1
ATOM 1502 C CA . MET B 2 106 ? -16.863 15.36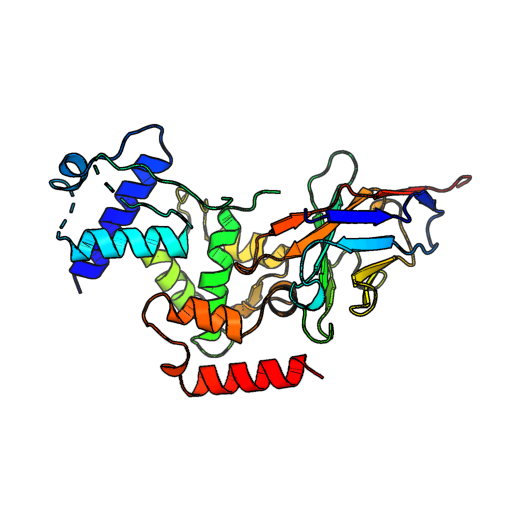7 -13.059 1.00 39.68 204 MET B CA 1
ATOM 1503 C C . MET B 2 106 ? -16.067 16.506 -12.428 1.00 47.79 204 MET B C 1
ATOM 1504 O O . MET B 2 106 ? -14.837 16.364 -12.310 1.00 51.53 204 MET B O 1
ATOM 1509 N N . PRO B 2 107 ? -16.665 17.637 -12.030 1.00 40.36 205 PRO B N 1
ATOM 1510 C CA . PRO B 2 107 ? -15.915 18.590 -11.191 1.00 50.01 205 PRO B CA 1
ATOM 1511 C C . PRO B 2 107 ? -15.331 17.957 -9.938 1.00 47.80 205 PRO B C 1
ATOM 1512 O O . PRO B 2 107 ? -14.139 18.133 -9.653 1.00 47.07 205 PRO B O 1
ATOM 1516 N N . LEU B 2 108 ? -16.142 17.212 -9.182 1.00 44.28 206 LEU B N 1
ATOM 1517 C CA . LEU B 2 108 ? -15.651 16.582 -7.960 1.00 46.82 206 LEU B CA 1
ATOM 1518 C C . LEU B 2 108 ? -14.510 15.618 -8.263 1.00 44.42 206 LEU B C 1
ATOM 1519 O O . LEU B 2 108 ? -13.417 15.729 -7.691 1.00 47.78 206 LEU B O 1
ATOM 1524 N N . LEU B 2 109 ? -14.742 14.671 -9.181 1.00 37.78 207 LEU B N 1
ATOM 1525 C CA . LEU B 2 109 ? -13.675 13.780 -9.627 1.00 38.12 207 LEU B CA 1
ATOM 1526 C C . LEU B 2 109 ? -12.435 14.564 -10.031 1.00 48.13 207 LEU B C 1
ATOM 1527 O O . LEU B 2 109 ? -11.309 14.076 -9.881 1.00 47.26 207 LEU B O 1
ATOM 1532 N N . GLY B 2 110 ? -12.622 15.789 -10.525 1.00 60.05 208 GLY B N 1
ATOM 1533 C CA . GLY B 2 110 ? -11.482 16.631 -10.838 1.00 47.95 208 GLY B CA 1
ATOM 1534 C C . GLY B 2 110 ? -10.689 17.017 -9.607 1.00 44.34 208 GLY B C 1
ATOM 1535 O O . GLY B 2 110 ? -9.484 16.757 -9.527 1.00 44.87 208 GLY B O 1
ATOM 1536 N N . VAL B 2 111 ? -11.354 17.637 -8.628 1.00 39.60 209 VAL B N 1
ATOM 1537 C CA . VAL B 2 111 ? -10.632 18.147 -7.464 1.00 46.80 209 VAL B CA 1
ATOM 1538 C C . VAL B 2 111 ? -9.996 17.002 -6.682 1.00 50.57 209 VAL B C 1
ATOM 1539 O O . VAL B 2 111 ? -8.854 17.113 -6.212 1.00 66.54 209 VAL B O 1
ATOM 1543 N N . ILE B 2 112 ? -10.705 15.877 -6.550 1.00 57.37 210 ILE B N 1
ATOM 1544 C CA . ILE B 2 112 ? -10.100 14.679 -5.973 1.00 58.64 210 ILE B CA 1
ATOM 1545 C C . ILE B 2 112 ? -8.821 14.318 -6.718 1.00 54.48 210 ILE B C 1
ATOM 1546 O O . ILE B 2 112 ? -7.779 14.065 -6.102 1.00 54.40 210 ILE B O 1
ATOM 1551 N N . PHE B 2 113 ? -8.872 14.308 -8.054 1.00 53.22 211 PHE B N 1
ATOM 1552 C CA . PHE B 2 113 ? -7.665 14.020 -8.822 1.00 52.05 211 PHE B CA 1
ATOM 1553 C C . PHE B 2 113 ? -6.630 15.127 -8.677 1.00 58.85 211 PHE B C 1
ATOM 1554 O O . PHE B 2 113 ? -5.428 14.868 -8.806 1.00 60.08 211 PHE B O 1
ATOM 1562 N N . LEU B 2 114 ? -7.068 16.359 -8.405 1.00 58.82 212 LEU B N 1
ATOM 1563 C CA . LEU B 2 114 ? -6.119 17.454 -8.230 1.00 61.56 212 LEU B CA 1
ATOM 1564 C C . LEU B 2 114 ? -5.288 17.255 -6.968 1.00 62.32 212 LEU B C 1
ATOM 1565 O O . LEU B 2 114 ? -4.060 17.403 -6.988 1.00 55.00 212 LEU B O 1
ATOM 1570 N N . LYS B 2 115 ? -5.939 16.905 -5.863 1.00 69.30 213 LYS B N 1
ATOM 1571 C CA . LYS B 2 115 ? -5.254 16.667 -4.593 1.00 67.62 213 LYS B CA 1
ATOM 1572 C C . LYS B 2 115 ? -4.763 15.227 -4.477 1.00 57.94 213 LYS B C 1
ATOM 1573 O O . LYS B 2 115 ? -4.962 14.557 -3.464 1.00 75.55 213 LYS B O 1
ATOM 1579 N N . GLY B 2 116 ? -4.105 14.747 -5.521 1.00 71.18 214 GLY B N 1
ATOM 1580 C CA . GLY B 2 116 ? -3.626 13.363 -5.563 1.00 63.29 214 GLY B CA 1
ATOM 1581 C C . GLY B 2 116 ? -4.704 12.412 -6.088 1.00 84.74 214 GLY B C 1
ATOM 1582 O O . GLY B 2 116 ? -5.049 12.458 -7.261 1.00 91.38 214 GLY B O 1
ATOM 1583 N N . ASN B 2 117 ? -5.215 11.552 -5.203 1.00 63.45 215 ASN B N 1
ATOM 1584 C CA . ASN B 2 117 ? -6.373 10.720 -5.511 1.00 61.27 215 ASN B CA 1
ATOM 1585 C C . ASN B 2 117 ? -7.311 10.619 -4.313 1.00 71.48 215 ASN B C 1
ATOM 1586 O O . ASN B 2 117 ? -8.033 9.628 -4.166 1.00 60.10 215 ASN B O 1
ATOM 1591 N N . SER B 2 118 ? -7.306 11.632 -3.450 1.00 65.08 216 SER B N 1
ATOM 1592 C CA . SER B 2 118 ? -8.186 11.688 -2.290 1.00 54.29 216 SER B CA 1
ATOM 1593 C C . SER B 2 118 ? -8.245 13.122 -1.784 1.00 62.68 216 SER B C 1
ATOM 1594 O O . SER B 2 118 ? -7.206 13.770 -1.627 1.00 72.34 216 SER B O 1
ATOM 1597 N N . ALA B 2 119 ? -9.443 13.631 -1.526 1.00 57.56 217 ALA B N 1
ATOM 1598 C CA . ALA B 2 119 ? -9.623 15.017 -1.114 1.00 51.65 217 ALA B CA 1
ATOM 1599 C C . ALA B 2 119 ? -10.279 15.087 0.257 1.00 54.83 217 ALA B C 1
ATOM 1600 O O . ALA B 2 119 ? -11.249 14.375 0.529 1.00 53.90 217 ALA B O 1
ATOM 1602 N N . THR B 2 120 ? -9.747 15.953 1.117 1.00 56.43 218 THR B N 1
ATOM 1603 C CA . THR B 2 120 ? -10.375 16.200 2.409 1.00 50.78 218 THR B CA 1
ATOM 1604 C C . THR B 2 120 ? -11.796 16.715 2.206 1.00 55.74 218 THR B C 1
ATOM 1605 O O . THR B 2 120 ? -12.082 17.430 1.242 1.00 60.01 218 THR B O 1
ATOM 1609 N N . GLU B 2 121 ? -12.701 16.322 3.110 1.00 50.25 219 GLU B N 1
ATOM 1610 C CA . GLU B 2 121 ? -14.074 16.813 3.040 1.00 50.79 219 GLU B CA 1
ATOM 1611 C C . GLU B 2 121 ? -14.127 18.330 3.146 1.00 52.28 219 GLU B C 1
ATOM 1612 O O . GLU B 2 121 ? -14.993 18.965 2.533 1.00 57.50 219 GLU B O 1
ATOM 1618 N N . GLU B 2 122 ? -13.207 18.928 3.907 1.00 63.13 220 GLU B N 1
ATOM 1619 C CA . GLU B 2 122 ? -13.173 20.381 4.027 1.00 64.43 220 GLU B CA 1
ATOM 1620 C C . GLU B 2 122 ? -12.836 21.038 2.695 1.00 67.84 220 GLU B C 1
ATOM 1621 O O . GLU B 2 122 ? -13.432 22.058 2.330 1.00 66.31 220 GLU B O 1
ATOM 1627 N N . GLU B 2 123 ? -11.886 20.464 1.952 1.00 62.48 221 GLU B N 1
ATOM 1628 C CA . GLU B 2 123 ? -11.561 20.988 0.629 1.00 53.77 221 GLU B CA 1
ATOM 1629 C C . GLU B 2 123 ? -12.727 20.800 -0.334 1.00 59.04 221 GLU B C 1
ATOM 1630 O O . GLU B 2 123 ? -12.998 21.665 -1.178 1.00 72.15 221 GLU B O 1
ATOM 1636 N N . ILE B 2 124 ? -13.436 19.676 -0.212 1.00 55.92 222 ILE B N 1
ATOM 1637 C CA . ILE B 2 124 ? -14.606 19.433 -1.051 1.00 53.16 222 ILE B CA 1
ATOM 1638 C C . ILE B 2 124 ? -15.684 20.471 -0.771 1.00 56.72 222 ILE B C 1
ATOM 1639 O O . ILE B 2 124 ? -16.308 21.002 -1.696 1.00 58.61 222 ILE B O 1
ATOM 1644 N N . TRP B 2 125 ? -15.906 20.797 0.504 1.00 48.62 223 TRP B N 1
ATOM 1645 C CA . TRP B 2 125 ? -16.911 21.803 0.835 1.00 54.75 223 TRP B CA 1
ATOM 1646 C C . TRP B 2 125 ? -16.469 23.193 0.395 1.00 62.27 223 TRP B C 1
ATOM 1647 O O . TRP B 2 125 ? -17.293 23.998 -0.055 1.00 67.00 223 TRP B O 1
ATOM 1658 N N . LYS B 2 126 ? -15.173 23.494 0.516 1.00 67.08 224 LYS B N 1
ATOM 1659 C CA . LYS B 2 126 ? -14.656 24.747 -0.022 1.00 66.81 224 LYS B CA 1
ATOM 1660 C C . LYS B 2 126 ? -14.931 24.854 -1.517 1.00 66.19 224 LYS B C 1
ATOM 1661 O O . LYS B 2 126 ? -15.299 25.926 -2.014 1.00 70.31 224 LYS B O 1
ATOM 1663 N N . PHE B 2 127 ? -14.764 23.750 -2.251 1.00 57.06 225 PHE B N 1
ATOM 1664 C CA . PHE B 2 127 ? -15.093 23.757 -3.675 1.00 54.04 225 PHE B CA 1
ATOM 1665 C C . PHE B 2 127 ? -16.590 23.942 -3.895 1.00 57.83 225 PHE B C 1
ATOM 1666 O O . PHE B 2 127 ? -17.007 24.705 -4.773 1.00 69.05 225 PHE B O 1
ATOM 1674 N N . MET B 2 128 ? -17.413 23.243 -3.111 1.00 60.11 226 MET B N 1
ATOM 1675 C CA . MET B 2 128 ? -18.862 23.359 -3.248 1.00 63.01 226 MET B CA 1
ATOM 1676 C C . MET B 2 128 ? -19.344 24.776 -2.958 1.00 65.30 226 MET B C 1
ATOM 1677 O O . MET B 2 128 ? -20.393 25.189 -3.467 1.00 56.90 226 MET B O 1
ATOM 1682 N N . ASN B 2 129 ? -18.595 25.530 -2.148 1.00 62.45 227 ASN B N 1
ATOM 1683 C CA . ASN B 2 129 ? -19.029 26.872 -1.764 1.00 67.99 227 ASN B CA 1
ATOM 1684 C C . ASN B 2 129 ? -18.984 27.837 -2.944 1.00 67.21 227 ASN B C 1
ATOM 1685 O O . ASN B 2 129 ? -19.931 28.602 -3.166 1.00 71.54 227 ASN B O 1
ATOM 1690 N N . VAL B 2 130 ? -17.888 27.825 -3.708 1.00 54.92 228 VAL B N 1
ATOM 1691 C CA . VAL B 2 130 ? -17.772 28.728 -4.849 1.00 68.06 228 VAL B CA 1
ATOM 1692 C C . VAL B 2 130 ? -18.839 28.436 -5.893 1.00 62.36 228 VAL B C 1
ATOM 1693 O O . VAL B 2 130 ? -19.173 29.311 -6.698 1.00 71.56 228 VAL B O 1
ATOM 1697 N N . LEU B 2 131 ? -19.388 27.220 -5.898 1.00 63.49 229 LEU B N 1
ATOM 1698 C CA . LEU B 2 131 ? -20.545 26.896 -6.720 1.00 54.64 229 LEU B CA 1
ATOM 1699 C C . LEU B 2 131 ? -21.852 27.384 -6.110 1.00 61.82 229 LEU B C 1
ATOM 1700 O O . LEU B 2 131 ? -22.870 27.412 -6.809 1.00 58.66 229 LEU B O 1
ATOM 1705 N N . GLY B 2 132 ? -21.850 27.770 -4.836 1.00 59.23 230 GLY B N 1
ATOM 1706 C CA . GLY B 2 132 ? -23.061 28.179 -4.157 1.00 65.58 230 GLY B CA 1
ATOM 1707 C C . GLY B 2 132 ? -23.785 27.075 -3.421 1.00 75.20 230 GLY B C 1
ATOM 1708 O O . GLY B 2 132 ? -24.931 27.280 -3.002 1.00 65.65 230 GLY B O 1
ATOM 1709 N N . ALA B 2 133 ? -23.161 25.913 -3.254 1.00 71.12 231 ALA B N 1
ATOM 1710 C CA . ALA B 2 133 ? -23.762 24.787 -2.555 1.00 69.63 231 ALA B CA 1
ATOM 1711 C C . ALA B 2 133 ? -23.209 24.724 -1.140 1.00 66.89 231 ALA B C 1
ATOM 1712 O O . ALA B 2 133 ? -21.989 24.717 -0.945 1.00 67.39 231 ALA B O 1
ATOM 1714 N N . TYR B 2 134 ? -24.105 24.676 -0.161 1.00 53.73 232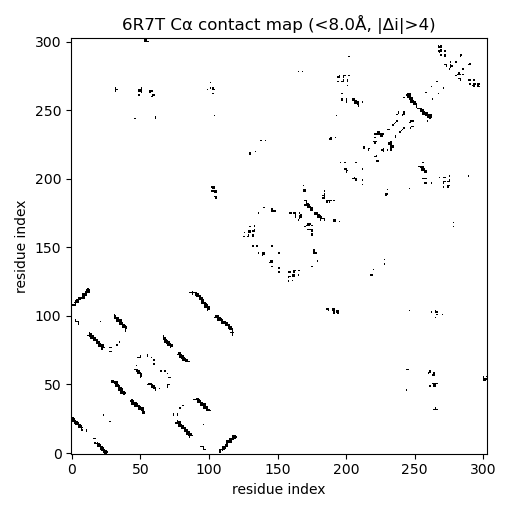 TYR B N 1
ATOM 1715 C CA . TYR B 2 134 ? -23.727 24.764 1.239 1.00 76.75 232 TYR B CA 1
ATOM 1716 C C . TYR B 2 134 ? -24.418 23.667 2.032 1.00 68.50 232 TYR B C 1
ATOM 1717 O O . TYR B 2 134 ? -25.528 23.238 1.699 1.00 56.49 232 TYR B O 1
ATOM 1726 N N . ASP B 2 135 ? -23.741 23.222 3.088 1.00 62.80 233 ASP B N 1
ATOM 1727 C CA . ASP B 2 135 ? -24.237 22.134 3.919 1.00 52.03 233 ASP B CA 1
ATOM 1728 C C . ASP B 2 135 ? -25.624 22.454 4.464 1.00 61.13 233 ASP B C 1
ATOM 1729 O O . ASP B 2 135 ? -25.839 23.505 5.074 1.00 65.04 233 ASP B O 1
ATOM 1734 N N . GLY B 2 136 ? -26.566 21.542 4.234 1.00 51.02 234 GLY B N 1
ATOM 1735 C CA . GLY B 2 136 ? -27.929 21.734 4.684 1.00 50.72 234 GLY B CA 1
ATOM 1736 C C . GLY B 2 136 ? -28.737 22.734 3.889 1.00 70.18 234 GLY B C 1
ATOM 1737 O O . GLY B 2 136 ? -29.840 23.094 4.318 1.00 70.25 234 GLY B O 1
ATOM 1738 N N . GLU B 2 137 ? -28.234 23.191 2.746 1.00 65.75 235 GLU B N 1
ATOM 1739 C CA . GLU B 2 137 ? -28.905 24.199 1.937 1.00 58.69 235 GLU B CA 1
ATOM 1740 C C . GLU B 2 137 ? -29.464 23.557 0.677 1.00 64.45 235 GLU B C 1
ATOM 1741 O O . GLU B 2 137 ? -28.784 22.757 0.026 1.00 63.31 235 GLU B O 1
ATOM 1747 N N . GLU B 2 138 ? -30.702 23.907 0.339 1.00 60.22 236 GLU B N 1
ATOM 1748 C CA . GLU B 2 138 ? -31.356 23.382 -0.857 1.00 62.29 236 GLU B CA 1
ATOM 1749 C C . GLU B 2 138 ? -30.828 24.149 -2.063 1.00 70.66 236 GLU B C 1
ATOM 1750 O O . GLU B 2 138 ? -31.308 25.231 -2.405 1.00 79.19 236 GLU B O 1
ATOM 1756 N N . HIS B 2 139 ? -29.814 23.579 -2.709 1.00 57.51 237 HIS B N 1
ATOM 1757 C CA . HIS B 2 139 ? -29.249 24.194 -3.901 1.00 51.81 237 HIS B CA 1
ATOM 1758 C C . HIS B 2 139 ? -30.279 24.210 -5.025 1.00 66.30 237 HIS B C 1
ATOM 1759 O O . HIS B 2 139 ? -31.168 23.357 -5.098 1.00 66.40 237 HIS B O 1
ATOM 1766 N N . LEU B 2 140 ? -30.149 25.200 -5.913 1.00 56.61 238 LEU B N 1
ATOM 1767 C CA . LEU B 2 140 ? -31.153 25.403 -6.953 1.00 55.05 238 LEU B CA 1
ATOM 1768 C C . LEU B 2 140 ? -31.266 24.202 -7.881 1.00 52.88 238 LEU B C 1
ATOM 1769 O O . LEU B 2 140 ? -32.363 23.892 -8.360 1.00 53.87 238 LEU B O 1
ATOM 1774 N N . ILE B 2 141 ? -30.157 23.520 -8.146 1.00 58.78 239 ILE B N 1
ATOM 1775 C CA . ILE B 2 141 ? -30.126 22.370 -9.040 1.00 64.53 239 ILE B CA 1
ATOM 1776 C C . ILE B 2 141 ? -29.754 21.095 -8.291 1.00 62.52 239 ILE B C 1
ATOM 1777 O O . ILE B 2 141 ? -30.385 20.052 -8.469 1.00 65.21 239 ILE B O 1
ATOM 1782 N N . TYR B 2 142 ? -28.726 21.164 -7.441 1.00 60.34 240 TYR B N 1
ATOM 1783 C CA . TYR B 2 142 ? -28.212 19.974 -6.773 1.00 61.28 240 TYR B CA 1
ATOM 1784 C C . TYR B 2 142 ? -29.104 19.497 -5.636 1.00 66.82 240 TYR B C 1
ATOM 1785 O O . TYR B 2 142 ? -29.004 18.333 -5.237 1.00 70.04 240 TYR B O 1
ATOM 1794 N N . GLY B 2 143 ? -29.964 20.357 -5.105 1.00 62.57 241 GLY B N 1
ATOM 1795 C CA . GLY B 2 143 ? -30.620 20.026 -3.859 1.00 52.62 241 GLY B CA 1
ATOM 1796 C C . GLY B 2 143 ? -29.619 20.119 -2.715 1.00 50.64 241 GLY B C 1
ATOM 1797 O O . GLY B 2 143 ? -28.556 20.730 -2.825 1.00 52.45 241 GLY B O 1
ATOM 1798 N N . GLU B 2 144 ? -29.975 19.488 -1.604 1.00 53.32 242 GLU B N 1
ATOM 1799 C CA . GLU B 2 144 ? -29.086 19.473 -0.451 1.00 48.73 242 GLU B CA 1
ATOM 1800 C C . GLU B 2 144 ? -27.801 18.739 -0.816 1.00 49.25 242 GLU B C 1
ATOM 1801 O O . GLU B 2 144 ? -27.855 17.561 -1.203 1.00 52.08 242 GLU B O 1
ATOM 1807 N N . PRO B 2 145 ? -26.633 19.380 -0.711 1.00 47.44 243 PRO B N 1
ATOM 1808 C CA . PRO B 2 145 ? -25.418 18.768 -1.270 1.00 47.83 243 PRO B CA 1
ATOM 1809 C C . PRO B 2 145 ? -24.857 17.624 -0.444 1.00 46.24 243 PRO B C 1
ATOM 1810 O O . PRO B 2 145 ? -24.301 16.685 -1.029 1.00 46.69 243 PRO B O 1
ATOM 1814 N N . ARG B 2 146 ? -24.959 17.674 0.887 1.00 51.10 244 ARG B N 1
ATOM 1815 C CA . ARG B 2 146 ? -24.398 16.598 1.699 1.00 56.24 244 ARG B CA 1
ATOM 1816 C C . ARG B 2 146 ? -25.069 15.268 1.385 1.00 44.37 244 ARG B C 1
ATOM 1817 O O . ARG B 2 146 ? -24.395 14.258 1.143 1.00 51.20 244 ARG B O 1
ATOM 1825 N N . LYS B 2 147 ? -26.405 15.248 1.391 1.00 48.35 245 LYS B N 1
ATOM 1826 C CA . LYS B 2 147 ? -27.131 14.026 1.069 1.00 51.81 245 LYS B CA 1
ATOM 1827 C C . LYS B 2 147 ? -26.828 13.551 -0.344 1.00 49.72 245 LYS B C 1
ATOM 1828 O O . LYS B 2 147 ? -26.859 12.346 -0.615 1.00 48.37 245 LYS B O 1
ATOM 1834 N N . PHE B 2 148 ? -26.520 14.470 -1.257 1.00 46.42 246 PHE B N 1
ATOM 1835 C CA . PHE B 2 148 ? -26.276 14.047 -2.628 1.00 48.25 246 PHE B CA 1
ATOM 1836 C C . PHE B 2 148 ? -24.881 13.461 -2.810 1.00 44.10 246 PHE B C 1
ATOM 1837 O O . PHE B 2 148 ? -24.709 12.502 -3.570 1.00 47.38 246 PHE B O 1
ATOM 1845 N N . ILE B 2 149 ? -23.872 14.011 -2.136 1.00 41.19 247 ILE B N 1
ATOM 1846 C CA . ILE B 2 149 ? -22.511 13.566 -2.414 1.00 48.82 247 ILE B CA 1
ATOM 1847 C C . ILE B 2 149 ? -22.039 12.474 -1.454 1.00 48.37 247 ILE B C 1
ATOM 1848 O O . ILE B 2 149 ? -21.177 11.669 -1.821 1.00 46.81 247 ILE B O 1
ATOM 1853 N N . THR B 2 150 ? -22.578 12.413 -0.235 1.00 43.09 248 THR B N 1
ATOM 1854 C CA . THR B 2 150 ? -22.195 11.354 0.689 1.00 54.54 248 THR B CA 1
ATOM 1855 C C . THR B 2 150 ? -23.154 10.170 0.673 1.00 48.98 248 THR B C 1
ATOM 1856 O O . THR B 2 150 ? -22.852 9.142 1.290 1.00 60.35 248 THR B O 1
ATOM 1860 N N . GLN B 2 151 ? -24.294 10.285 -0.010 1.00 45.73 249 GLN B N 1
ATOM 1861 C CA . GLN B 2 151 ? -25.227 9.168 -0.148 1.00 43.99 249 GLN B CA 1
ATOM 1862 C C . GLN B 2 151 ? -25.391 8.786 -1.612 1.00 49.86 249 GLN B C 1
ATOM 1863 O O . GLN B 2 151 ? -24.947 7.707 -2.009 1.00 43.15 249 GLN B O 1
ATOM 1869 N N . ASP B 2 152 ? -26.000 9.647 -2.433 1.00 46.12 250 ASP B N 1
ATOM 1870 C CA . ASP B 2 152 ? -26.369 9.271 -3.795 1.00 42.09 250 ASP B CA 1
ATOM 1871 C C . ASP B 2 152 ? -25.149 8.844 -4.607 1.00 47.07 250 ASP B C 1
ATOM 1872 O O . ASP B 2 152 ? -25.088 7.718 -5.113 1.00 37.94 250 ASP B O 1
ATOM 1877 N N . LEU B 2 153 ? -24.156 9.728 -4.729 1.00 46.49 251 LEU B N 1
ATOM 1878 C CA . LEU B 2 153 ? -22.973 9.403 -5.519 1.00 40.43 251 LEU B CA 1
ATOM 1879 C C . LEU B 2 153 ? -22.156 8.275 -4.904 1.00 43.68 251 LEU B C 1
ATOM 1880 O O . LEU B 2 153 ? -21.336 7.669 -5.604 1.00 42.47 251 LEU B O 1
ATOM 1885 N N . VAL B 2 154 ? -22.355 7.986 -3.618 1.00 43.13 252 VAL B N 1
ATOM 1886 C CA . VAL B 2 154 ? -21.707 6.836 -2.996 1.00 47.10 252 VAL B CA 1
ATOM 1887 C C . VAL B 2 154 ? -22.469 5.557 -3.316 1.00 38.13 252 VAL B C 1
ATOM 1888 O O . VAL B 2 154 ? -21.872 4.538 -3.683 1.00 41.91 252 VAL B O 1
ATOM 1892 N N . GLN B 2 155 ? -23.798 5.592 -3.180 1.00 41.03 253 GLN B N 1
ATOM 1893 C CA . GLN B 2 155 ? -24.616 4.434 -3.528 1.00 36.87 253 GLN B CA 1
ATOM 1894 C C . GLN B 2 155 ? -24.421 4.029 -4.985 1.00 39.81 253 GLN B C 1
ATOM 1895 O O . GLN B 2 155 ? -24.432 2.836 -5.311 1.00 47.69 253 GLN B O 1
ATOM 1901 N N . GLU B 2 156 ? -24.244 5.007 -5.876 1.00 44.39 254 GLU B N 1
ATOM 1902 C CA . GLU B 2 156 ? -24.074 4.749 -7.302 1.00 42.91 254 GLU B CA 1
ATOM 1903 C C . GLU B 2 156 ? -22.659 4.321 -7.672 1.00 41.71 254 GLU B C 1
ATOM 1904 O O . GLU B 2 156 ? -22.395 4.095 -8.859 1.00 42.55 254 GLU B O 1
ATOM 1910 N N . LYS B 2 157 ? -21.753 4.223 -6.697 1.00 39.65 255 LYS B N 1
ATOM 1911 C CA . LYS B 2 157 ? -20.363 3.805 -6.880 1.00 44.52 255 LYS B CA 1
ATOM 1912 C C . LYS B 2 157 ? -19.528 4.830 -7.641 1.00 42.64 255 LYS B C 1
ATOM 1913 O O . LYS B 2 157 ? -18.427 4.510 -8.098 1.00 43.31 255 LYS B O 1
ATOM 1919 N N . TYR B 2 158 ? -20.026 6.061 -7.792 1.00 46.22 256 TYR B N 1
ATOM 1920 C CA . TYR B 2 158 ? -19.232 7.123 -8.398 1.00 46.80 256 TYR B CA 1
ATOM 1921 C C . TYR B 2 158 ? -18.195 7.695 -7.442 1.00 51.99 256 TYR B C 1
ATOM 1922 O O . TYR B 2 158 ? -17.158 8.190 -7.898 1.00 44.01 256 TYR B O 1
ATOM 1931 N N . LEU B 2 159 ? -18.449 7.638 -6.135 1.00 45.06 257 LEU B N 1
ATOM 1932 C CA . LEU B 2 159 ? -17.543 8.192 -5.140 1.00 49.60 257 LEU B CA 1
ATOM 1933 C C . LEU B 2 159 ? -17.452 7.257 -3.943 1.00 55.26 257 LEU B C 1
ATOM 1934 O O . LEU B 2 159 ? -18.310 6.398 -3.727 1.00 53.13 257 LEU B O 1
ATOM 1939 N N . LYS B 2 160 ? -16.393 7.443 -3.164 1.00 49.77 258 LYS B N 1
ATOM 1940 C CA . LYS B 2 160 ? -16.228 6.800 -1.872 1.00 49.20 258 LYS B CA 1
ATOM 1941 C C . LYS B 2 160 ? -15.974 7.867 -0.819 1.00 43.54 258 LYS B C 1
ATOM 1942 O O . LYS B 2 160 ? -15.276 8.855 -1.067 1.00 46.99 258 LYS B O 1
ATOM 1948 N N . TYR B 2 161 ? -16.546 7.654 0.361 1.00 48.73 259 TYR B N 1
ATOM 1949 C CA . TYR B 2 161 ? -16.551 8.652 1.429 1.00 47.78 259 TYR B CA 1
ATOM 1950 C C . TYR B 2 161 ? -16.147 7.937 2.713 1.00 45.64 259 TYR B C 1
ATOM 1951 O O . TYR B 2 161 ? -16.995 7.342 3.384 1.00 51.12 259 TYR B O 1
ATOM 1960 N N . GLU B 2 162 ? -14.861 7.997 3.054 1.00 45.24 260 GLU B N 1
ATOM 1961 C CA . GLU B 2 162 ? -14.337 7.183 4.145 1.00 45.10 260 GLU B CA 1
ATOM 1962 C C . GLU B 2 162 ? -13.621 8.065 5.157 1.00 49.49 260 GLU B C 1
ATOM 1963 O O . GLU B 2 162 ? -13.428 9.259 4.940 1.00 63.65 260 GLU B O 1
ATOM 1969 N N . GLN B 2 163 ? -13.232 7.469 6.280 1.00 56.85 261 GLN B N 1
ATOM 1970 C CA . GLN B 2 163 ? -12.573 8.224 7.342 1.00 53.88 261 GLN B CA 1
ATOM 1971 C C . GLN B 2 163 ? -11.067 7.990 7.325 1.00 47.18 261 GLN B C 1
ATOM 1972 O O . GLN B 2 163 ? -10.531 7.407 6.385 1.00 48.99 261 GLN B O 1
ATOM 1975 N N . PRO B 2 170 ? -11.676 12.033 13.831 1.00 98.20 268 PRO B N 1
ATOM 1976 C CA . PRO B 2 170 ? -12.892 11.752 13.061 1.00 89.32 268 PRO B CA 1
ATOM 1977 C C . PRO B 2 170 ? -13.040 12.698 11.877 1.00 82.37 268 PRO B C 1
ATOM 1978 O O . PRO B 2 170 ? -13.856 13.622 11.904 1.00 75.15 268 PRO B O 1
ATOM 1982 N N . ARG B 2 171 ? -12.240 12.456 10.842 1.00 88.97 269 ARG B N 1
ATOM 1983 C CA . ARG B 2 171 ? -12.257 13.250 9.624 1.00 77.93 269 ARG B CA 1
ATOM 1984 C C . ARG B 2 171 ? -12.473 12.333 8.431 1.00 65.73 269 ARG B C 1
ATOM 1985 O O . ARG B 2 171 ? -11.977 11.203 8.411 1.00 63.97 269 ARG B O 1
ATOM 1993 N N . TYR B 2 172 ? -13.201 12.829 7.434 1.00 63.68 270 TYR B N 1
ATOM 1994 C CA . TYR B 2 172 ? -13.544 12.050 6.256 1.00 58.22 270 TYR B CA 1
ATOM 1995 C C . TYR B 2 172 ? -12.958 12.672 4.995 1.00 58.28 270 TYR B C 1
ATOM 1996 O O . TYR B 2 172 ? -12.647 13.865 4.942 1.00 56.98 270 TYR B O 1
ATOM 2005 N N . GLN B 2 173 ? -12.823 11.832 3.973 1.00 49.83 271 GLN B N 1
ATOM 2006 C CA . GLN B 2 173 ? -12.261 12.214 2.690 1.00 44.74 271 GLN B CA 1
ATOM 2007 C C . GLN B 2 173 ? -12.999 11.482 1.576 1.00 50.33 271 GLN B C 1
ATOM 2008 O O . GLN B 2 173 ? -13.545 10.385 1.770 1.00 47.98 271 GLN B O 1
ATOM 2014 N N . PHE B 2 174 ? -13.013 12.119 0.409 1.00 46.15 272 PHE B N 1
ATOM 2015 C CA . PHE B 2 174 ? -13.641 11.609 -0.797 1.00 40.31 272 PHE B CA 1
ATOM 2016 C C . PHE B 2 174 ? -12.590 11.029 -1.733 1.00 43.40 272 PHE B C 1
ATOM 2017 O O . PHE B 2 174 ? -11.473 11.544 -1.844 1.00 50.61 272 PHE B O 1
ATOM 2025 N N . LEU B 2 175 ? -12.966 9.947 -2.406 1.00 41.83 273 LEU B N 1
ATOM 2026 C CA . LEU B 2 175 ? -12.126 9.306 -3.406 1.00 45.68 273 LEU B CA 1
ATOM 2027 C C . LEU B 2 175 ? -13.002 8.882 -4.576 1.00 57.99 273 LEU B C 1
ATOM 2028 O O . LEU B 2 175 ? -14.229 8.828 -4.468 1.00 59.18 273 LEU B O 1
ATOM 2033 N N . TRP B 2 176 ? -12.357 8.576 -5.700 1.00 46.18 274 TRP B N 1
ATOM 2034 C CA . TRP B 2 176 ? -13.073 8.014 -6.835 1.00 48.92 274 TRP B CA 1
ATOM 2035 C C . TRP B 2 176 ? -13.760 6.711 -6.440 1.00 55.05 274 TRP B C 1
ATOM 2036 O O . TRP B 2 176 ? -13.265 5.949 -5.604 1.00 48.23 274 TRP B O 1
ATOM 2047 N N . GLY B 2 177 ? -14.913 6.458 -7.053 1.00 46.84 275 GLY B N 1
ATOM 2048 C CA . GLY B 2 177 ? -15.591 5.191 -6.912 1.00 40.38 275 GLY B CA 1
ATOM 2049 C C . GLY B 2 177 ? -15.328 4.301 -8.112 1.00 40.45 275 GLY B C 1
ATOM 2050 O O . GLY B 2 177 ? -14.814 4.755 -9.140 1.00 48.43 275 GLY B O 1
ATOM 2051 N N . PRO B 2 178 ? -15.659 3.011 -8.005 1.00 48.02 276 PRO B N 1
ATOM 2052 C CA . PRO B 2 178 ? -15.437 2.106 -9.148 1.00 32.64 276 PRO B CA 1
ATOM 2053 C C . PRO B 2 178 ? -16.187 2.513 -10.409 1.00 39.86 276 PRO B C 1
ATOM 2054 O O . PRO B 2 178 ? -15.649 2.350 -11.514 1.00 50.85 276 PRO B O 1
ATOM 2058 N N . ARG B 2 179 ? -17.410 3.038 -10.282 1.00 38.39 277 ARG B N 1
ATOM 2059 C CA . ARG B 2 179 ? -18.118 3.558 -11.450 1.00 40.84 277 ARG B CA 1
ATOM 2060 C C . ARG B 2 179 ? -17.324 4.667 -12.127 1.00 42.55 277 ARG B C 1
ATOM 2061 O O . ARG B 2 179 ? -17.301 4.764 -13.360 1.00 43.54 277 ARG B O 1
ATOM 2069 N N . ALA B 2 180 ? -16.675 5.522 -11.333 1.00 35.83 278 ALA B N 1
ATOM 2070 C CA . ALA B 2 180 ? -15.846 6.580 -11.898 1.00 41.35 278 ALA B CA 1
ATOM 2071 C C . ALA B 2 180 ? -14.669 5.999 -12.672 1.00 48.79 278 ALA B C 1
ATOM 2072 O O . ALA B 2 180 ? -14.364 6.438 -13.787 1.00 50.42 278 ALA B O 1
ATOM 2074 N N . TYR B 2 181 ? -13.995 5.001 -12.093 1.00 38.59 279 TYR B N 1
ATOM 2075 C CA . TYR B 2 181 ? -12.869 4.372 -12.775 1.00 38.93 279 TYR B CA 1
ATOM 2076 C C . TYR B 2 181 ? -13.304 3.684 -14.060 1.00 41.23 279 TYR B C 1
ATOM 2077 O O . TYR B 2 181 ? -12.528 3.619 -15.022 1.00 44.30 279 TYR B O 1
ATOM 2086 N N . ALA B 2 182 ? -14.537 3.175 -14.101 1.00 44.11 280 ALA B N 1
ATOM 2087 C CA . ALA B 2 182 ? -15.004 2.467 -15.288 1.00 43.31 280 ALA B CA 1
ATOM 2088 C C . ALA B 2 182 ? -15.503 3.412 -16.378 1.00 46.44 280 ALA B C 1
ATOM 2089 O O . ALA B 2 182 ? -15.285 3.147 -17.565 1.00 48.05 280 ALA B O 1
ATOM 2091 N N . GLU B 2 183 ? -16.158 4.514 -16.013 1.00 41.40 281 GLU B N 1
ATOM 2092 C CA . GLU B 2 183 ? -16.865 5.317 -17.003 1.00 44.18 281 GLU B CA 1
ATOM 2093 C C . GLU B 2 183 ? -16.085 6.526 -17.508 1.00 45.67 281 GLU B C 1
ATOM 2094 O O . GLU B 2 183 ? -16.471 7.104 -18.531 1.00 49.67 281 GLU B O 1
ATOM 2100 N N . THR B 2 184 ? -15.007 6.921 -16.832 1.00 41.00 282 THR B N 1
ATOM 2101 C CA . THR B 2 184 ? -14.154 7.987 -17.344 1.00 46.89 282 THR B CA 1
ATOM 2102 C C . THR B 2 184 ? -12.693 7.586 -17.183 1.00 45.52 282 THR B C 1
ATOM 2103 O O . THR B 2 184 ? -12.400 6.432 -16.855 1.00 44.73 282 THR B O 1
ATOM 2107 N N . THR B 2 185 ? -11.769 8.516 -17.421 1.00 47.93 283 THR B N 1
ATOM 2108 C CA . THR B 2 185 ? -10.350 8.250 -17.248 1.00 51.01 283 THR B CA 1
ATOM 2109 C C . THR B 2 185 ? -9.722 9.386 -16.453 1.00 47.27 283 THR B C 1
ATOM 2110 O O . THR B 2 185 ? -10.349 10.418 -16.194 1.00 47.35 283 THR B O 1
ATOM 2114 N N . LYS B 2 186 ? -8.468 9.177 -16.043 1.00 54.94 284 LYS B N 1
ATOM 2115 C CA . LYS B 2 186 ? -7.719 10.265 -15.426 1.00 52.89 284 LYS B CA 1
ATOM 2116 C C . LYS B 2 186 ? -7.414 11.363 -16.436 1.00 60.06 284 LYS B C 1
ATOM 2117 O O . LYS B 2 186 ? -7.328 12.539 -16.067 1.00 51.25 284 LYS B O 1
ATOM 2123 N N . MET B 2 187 ? -7.280 11.008 -17.716 1.00 57.50 285 MET B N 1
ATOM 2124 C CA . MET B 2 187 ? -6.949 12.010 -18.723 1.00 55.66 285 MET B CA 1
ATOM 2125 C C . MET B 2 187 ? -8.155 12.882 -19.054 1.00 55.07 285 MET B C 1
ATOM 2126 O O . MET B 2 187 ? -8.026 14.101 -19.209 1.00 56.71 285 MET B O 1
ATOM 2131 N N . LYS B 2 188 ? -9.342 12.279 -19.172 1.00 53.75 286 LYS B N 1
ATOM 2132 C CA . LYS B 2 188 ? -10.539 13.074 -19.445 1.00 50.39 286 LYS B CA 1
ATOM 2133 C C . LYS B 2 188 ? -10.858 14.005 -18.281 1.00 53.76 286 LYS B C 1
ATOM 2134 O O . LYS B 2 188 ? -11.195 15.184 -18.478 1.00 57.83 286 LYS B O 1
ATOM 2140 N N . VAL B 2 189 ? -10.758 13.489 -17.056 1.00 50.44 287 VAL B N 1
ATOM 2141 C CA . VAL B 2 189 ? -11.013 14.320 -15.889 1.00 55.74 287 VAL B CA 1
ATOM 2142 C C . VAL B 2 189 ? -9.923 15.372 -15.738 1.00 53.94 287 VAL B C 1
ATOM 2143 O O . VAL B 2 189 ? -10.180 16.459 -15.216 1.00 58.50 287 VAL B O 1
ATOM 2147 N N . LEU B 2 190 ? -8.705 15.097 -16.215 1.00 61.74 288 LEU B N 1
ATOM 2148 C CA . LEU B 2 190 ? -7.677 16.132 -16.199 1.00 67.26 288 LEU B CA 1
ATOM 2149 C C . LEU B 2 190 ? -7.980 17.217 -17.224 1.00 66.24 288 LEU B C 1
ATOM 2150 O O . LEU B 2 190 ? -7.754 18.404 -16.964 1.00 59.43 288 LEU B O 1
ATOM 2155 N N . GLU B 2 191 ? -8.498 16.829 -18.391 1.00 57.63 289 GLU B N 1
ATOM 2156 C CA . GLU B 2 191 ? -8.925 17.815 -19.379 1.00 59.07 289 GLU B CA 1
ATOM 2157 C C . GLU B 2 191 ? -9.999 18.729 -18.802 1.00 64.69 289 GLU B C 1
ATOM 2158 O O . GLU B 2 191 ? -9.922 19.958 -18.926 1.00 74.30 289 GLU B O 1
ATOM 2164 N N . PHE B 2 192 ? -11.006 18.140 -18.152 1.00 69.11 290 PHE B N 1
ATOM 2165 C CA . PHE B 2 192 ? -12.041 18.950 -17.513 1.00 56.84 290 PHE B CA 1
ATOM 2166 C C . PHE B 2 192 ? -11.448 19.832 -16.418 1.00 59.04 290 PHE B C 1
ATOM 2167 O O . PHE B 2 192 ? -11.697 21.043 -16.374 1.00 61.20 290 PHE B O 1
ATOM 2175 N N . LEU B 2 193 ? -10.655 19.233 -15.524 1.00 63.77 291 LEU B N 1
ATOM 2176 C CA . LEU B 2 193 ? -10.077 19.947 -14.392 1.00 69.15 291 LEU B CA 1
ATOM 2177 C C . LEU B 2 193 ? -9.219 21.120 -14.839 1.00 79.20 291 LEU B C 1
ATOM 2178 O O . LEU B 2 193 ? -9.145 22.137 -14.141 1.00 86.85 291 LEU B O 1
ATOM 2183 N N . ALA B 2 194 ? -8.562 21.000 -15.993 1.00 71.25 292 ALA B N 1
ATOM 2184 C CA . ALA B 2 194 ? -7.775 22.108 -16.513 1.00 69.71 292 ALA B CA 1
ATOM 2185 C C . ALA B 2 194 ? -8.654 23.144 -17.199 1.00 74.71 292 ALA B C 1
ATOM 2186 O O . ALA B 2 194 ? -8.393 24.346 -17.087 1.00 85.31 292 ALA B O 1
ATOM 2188 N N . LYS B 2 195 ? -9.702 22.697 -17.904 1.00 79.71 293 LYS B N 1
ATOM 2189 C CA . LYS B 2 195 ? -10.525 23.616 -18.689 1.00 78.36 293 LYS B CA 1
ATOM 2190 C C . LYS B 2 195 ? -11.057 24.774 -17.850 1.00 92.19 293 LYS B C 1
ATOM 2191 O O . LYS B 2 195 ? -11.208 25.891 -18.359 1.00 104.62 293 LYS B O 1
ATOM 2197 N N . MET B 2 196 ? -11.341 24.535 -16.572 1.00 84.20 294 MET B N 1
ATOM 2198 C CA . MET B 2 196 ? -11.630 25.596 -15.616 1.00 93.40 294 MET B CA 1
ATOM 2199 C C . MET B 2 196 ? -10.461 25.726 -14.652 1.00 100.80 294 MET B C 1
ATOM 2200 O O . MET B 2 196 ? -9.891 24.721 -14.219 1.00 104.95 294 MET B O 1
ATOM 2205 N N . ASN B 2 197 ? -10.112 26.966 -14.315 1.00 106.20 295 ASN B N 1
ATOM 2206 C CA . ASN B 2 197 ? -8.924 27.265 -13.520 1.00 111.97 295 ASN B CA 1
ATOM 2207 C C . ASN B 2 197 ? -7.679 26.669 -14.178 1.00 105.16 295 ASN B C 1
ATOM 2208 O O . ASN B 2 197 ? -6.949 25.865 -13.596 1.00 96.92 295 ASN B O 1
ATOM 2210 N N . GLY B 2 198 ? -7.454 27.079 -15.417 1.00 106.24 296 GLY B N 1
ATOM 2211 C CA . GLY B 2 198 ? -6.328 26.589 -16.195 1.00 106.84 296 GLY B CA 1
ATOM 2212 C C . GLY B 2 198 ? -6.591 26.780 -17.681 1.00 107.33 296 GLY B C 1
ATOM 2213 O O . GLY B 2 198 ? -7.302 27.703 -18.085 1.00 100.02 296 GLY B O 1
ATOM 2214 N N . ALA B 2 199 ? -6.007 25.886 -18.476 1.00 110.90 297 ALA B N 1
ATOM 2215 C CA . ALA B 2 199 ? -6.153 25.960 -19.924 1.00 115.98 297 ALA B CA 1
ATOM 2216 C C . ALA B 2 199 ? -5.874 24.612 -20.577 1.00 110.79 297 ALA B C 1
ATOM 2217 O O . ALA B 2 199 ? -6.717 24.086 -21.311 1.00 109.00 297 ALA B O 1
ATOM 2219 N N . THR B 2 200 ? -4.701 24.049 -20.319 1.00 104.62 298 THR B N 1
ATOM 2220 C CA . THR B 2 200 ? -4.268 22.800 -20.918 1.00 104.49 298 THR B CA 1
ATOM 2221 C C . THR B 2 200 ? -3.911 21.789 -19.836 1.00 91.70 298 THR B C 1
ATOM 2222 O O . THR B 2 200 ? -3.610 22.164 -18.697 1.00 91.18 298 THR B O 1
ATOM 2226 N N . PRO B 2 201 ? -3.948 20.490 -20.154 1.00 89.82 299 PRO B N 1
ATOM 2227 C CA . PRO B 2 201 ? -3.516 19.489 -19.166 1.00 82.25 299 PRO B CA 1
ATOM 2228 C C . PRO B 2 201 ? -2.027 19.531 -18.870 1.00 89.95 299 PRO B C 1
ATOM 2229 O O . PRO B 2 201 ? -1.615 19.050 -17.808 1.00 74.95 299 PRO B O 1
ATOM 2233 N N . ARG B 2 202 ? -1.209 20.089 -19.767 1.00 102.04 300 ARG B N 1
ATOM 2234 C CA . ARG B 2 202 ? 0.235 20.089 -19.565 1.00 84.19 300 ARG B CA 1
ATOM 2235 C C . ARG B 2 202 ? 0.667 20.996 -18.420 1.00 84.78 300 ARG B C 1
ATOM 2236 O O . ARG B 2 202 ? 1.773 20.825 -17.896 1.00 79.90 300 ARG B O 1
ATOM 2244 N N . ASP B 2 203 ? -0.173 21.955 -18.021 1.00 89.66 301 ASP B N 1
ATOM 2245 C CA . ASP B 2 203 ? 0.160 22.833 -16.904 1.00 86.63 301 ASP B CA 1
ATOM 2246 C C . ASP B 2 203 ? 0.307 22.079 -15.590 1.00 87.69 301 ASP B C 1
ATOM 2247 O O . ASP B 2 203 ? 0.823 22.648 -14.620 1.00 93.73 301 ASP B O 1
ATOM 2252 N N . PHE B 2 204 ? -0.136 20.827 -15.534 1.00 85.10 302 PHE B N 1
ATOM 2253 C CA . PHE B 2 204 ? 0.009 19.989 -14.351 1.00 81.23 302 PHE B CA 1
ATOM 2254 C C . PHE B 2 204 ? 0.985 18.869 -14.683 1.00 89.18 302 PHE B C 1
ATOM 2255 O O . PHE B 2 204 ? 0.576 17.834 -15.231 1.00 83.79 302 PHE B O 1
ATOM 2263 N N . PRO B 2 205 ? 2.280 19.026 -14.383 1.00 86.83 303 PRO B N 1
ATOM 2264 C CA . PRO B 2 205 ? 3.283 18.067 -14.873 1.00 86.13 303 PRO B CA 1
ATOM 2265 C C . PRO B 2 205 ? 3.074 16.656 -14.344 1.00 83.15 303 PRO B C 1
ATOM 2266 O O . PRO B 2 205 ? 2.929 15.701 -15.119 1.00 79.42 303 PRO B O 1
ATOM 2270 N N . SER B 2 206 ? 3.052 16.523 -13.016 1.00 78.52 304 SER B N 1
ATOM 2271 C CA . SER B 2 206 ? 2.839 15.216 -12.405 1.00 66.20 304 SER B CA 1
ATOM 2272 C C . SER B 2 206 ? 1.493 14.630 -12.809 1.00 67.34 304 SER B C 1
ATOM 2273 O O . SER B 2 206 ? 1.383 13.424 -13.060 1.00 66.96 304 SER B O 1
ATOM 2276 N N . HIS B 2 207 ? 0.459 15.471 -12.904 1.00 73.89 305 HIS B N 1
ATOM 2277 C CA . HIS B 2 207 ? -0.868 14.968 -13.249 1.00 71.71 305 HIS B CA 1
ATOM 2278 C C . HIS B 2 207 ? -0.928 14.495 -14.697 1.00 72.32 305 HIS B C 1
ATOM 2279 O O . HIS B 2 207 ? -1.543 13.462 -14.990 1.00 65.57 305 HIS B O 1
ATOM 2286 N N . TYR B 2 208 ? -0.305 15.234 -15.620 1.00 70.74 306 TYR B N 1
ATOM 2287 C CA . TYR B 2 208 ? -0.285 14.791 -17.010 1.00 70.56 306 TYR B CA 1
ATOM 2288 C C . TYR B 2 208 ? 0.523 13.509 -17.163 1.00 73.07 306 TYR B C 1
ATOM 2289 O O . TYR B 2 208 ? 0.137 12.612 -17.924 1.00 69.09 306 TYR B O 1
ATOM 2298 N N . GLU B 2 209 ? 1.640 13.398 -16.438 1.00 70.97 307 GLU B N 1
ATOM 2299 C CA . GLU B 2 209 ? 2.409 12.157 -16.448 1.00 75.85 307 GLU B CA 1
ATOM 2300 C C . GLU B 2 209 ? 1.575 10.988 -15.931 1.00 76.32 307 GLU B C 1
ATOM 2301 O O . GLU B 2 209 ? 1.599 9.889 -16.505 1.00 70.10 307 GLU B O 1
ATOM 2307 N N . GLU B 2 210 ? 0.823 11.211 -14.850 1.00 75.73 308 GLU B N 1
ATOM 2308 C CA . GLU B 2 210 ? 0.002 10.142 -14.292 1.00 77.81 308 GLU B CA 1
ATOM 2309 C C . GLU B 2 210 ? -1.117 9.751 -15.246 1.00 67.24 308 GLU B C 1
ATOM 2310 O O . GLU B 2 210 ? -1.450 8.567 -15.364 1.00 74.75 308 GLU B O 1
ATOM 2316 N N . ALA B 2 211 ? -1.709 10.729 -15.935 1.00 61.03 309 ALA B N 1
ATOM 2317 C CA . ALA B 2 211 ? -2.738 10.412 -16.920 1.00 61.80 309 ALA B CA 1
ATOM 2318 C C . ALA B 2 211 ? -2.164 9.638 -18.099 1.00 72.61 309 ALA B C 1
ATOM 2319 O O . ALA B 2 211 ? -2.823 8.732 -18.620 1.00 69.54 309 ALA B O 1
ATOM 2321 N N . LEU B 2 212 ? -0.947 9.976 -18.533 1.00 74.12 310 LEU B N 1
ATOM 2322 C CA . LEU B 2 212 ? -0.291 9.200 -19.581 1.00 67.31 310 LEU B CA 1
ATOM 2323 C C . LEU B 2 212 ? -0.079 7.758 -19.135 1.00 72.90 310 LEU B C 1
ATOM 2324 O O . LEU B 2 212 ? -0.352 6.812 -19.887 1.00 65.99 310 LEU B O 1
ATOM 2329 N N . ARG B 2 213 ? 0.422 7.575 -17.911 1.00 69.08 311 ARG B N 1
ATOM 2330 C CA . ARG B 2 213 ? 0.620 6.226 -17.390 1.00 75.95 311 ARG B CA 1
ATOM 2331 C C . ARG B 2 213 ? -0.702 5.478 -17.275 1.00 81.17 311 ARG B C 1
ATOM 2332 O O . ARG B 2 213 ? -0.764 4.268 -17.517 1.00 77.87 311 ARG B O 1
ATOM 2340 N N . ASP B 2 214 ? -1.771 6.186 -16.911 1.00 73.70 312 ASP B N 1
ATOM 2341 C CA . ASP B 2 214 ? -3.081 5.556 -16.805 1.00 73.00 312 ASP B CA 1
ATOM 2342 C C . ASP B 2 214 ? -3.593 5.124 -18.173 1.00 64.28 312 ASP B C 1
ATOM 2343 O O . ASP B 2 214 ? -4.191 4.050 -18.312 1.00 60.98 312 ASP B O 1
ATOM 2348 N N . GLU B 2 215 ? -3.364 5.949 -19.197 1.00 64.00 313 GLU B N 1
ATOM 2349 C CA . GLU B 2 215 ? -3.730 5.562 -20.556 1.00 65.00 313 GLU B CA 1
ATOM 2350 C C . GLU B 2 215 ? -2.947 4.336 -21.006 1.00 66.72 313 GLU B C 1
ATOM 2351 O O . GLU B 2 215 ? -3.508 3.425 -21.626 1.00 61.48 313 GLU B O 1
ATOM 2357 N N . GLU B 2 216 ? -1.649 4.292 -20.696 1.00 66.47 314 GLU B N 1
ATOM 2358 C CA . GLU B 2 216 ? -0.851 3.125 -21.065 1.00 74.14 314 GLU B CA 1
ATOM 2359 C C . GLU B 2 216 ? -1.333 1.872 -20.342 1.00 78.93 314 GLU B C 1
ATOM 2360 O O . GLU B 2 216 ? -1.397 0.788 -20.935 1.00 73.04 314 GLU B O 1
ATOM 2366 N N . GLU B 2 217 ? -1.680 2.002 -19.059 1.00 77.93 315 GLU B N 1
ATOM 2367 C CA . GLU B 2 217 ? -2.176 0.854 -18.307 1.00 75.84 315 GLU B CA 1
ATOM 2368 C C . GLU B 2 217 ? -3.506 0.361 -18.860 1.00 71.80 315 GLU B C 1
ATOM 2369 O O . GLU B 2 217 ? -3.736 -0.850 -18.959 1.00 77.50 315 GLU B O 1
ATOM 2375 N N . ARG B 2 218 ? -4.399 1.286 -19.222 1.00 66.15 316 ARG B N 1
ATOM 2376 C CA . ARG B 2 218 ? -5.703 0.882 -19.737 1.00 61.69 316 ARG B CA 1
ATOM 2377 C C . ARG B 2 218 ? -5.576 0.165 -21.076 1.00 65.98 316 ARG B C 1
ATOM 2378 O O . ARG B 2 218 ? -6.302 -0.801 -21.338 1.00 78.96 316 ARG B O 1
ATOM 2386 N N . ALA B 2 219 ? -4.649 0.611 -21.927 1.00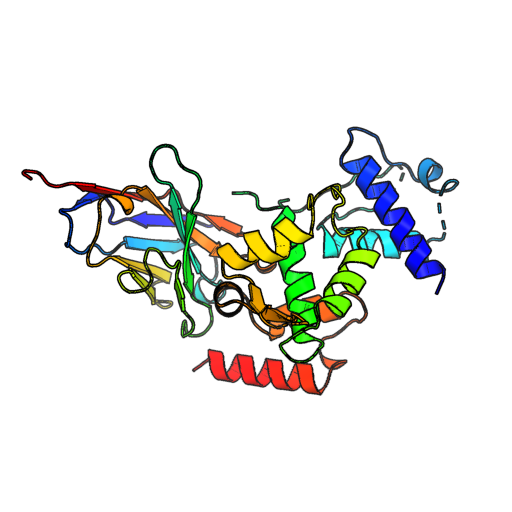 71.44 317 ALA B N 1
ATOM 2387 C CA . ALA B 2 219 ? -4.493 0.012 -23.249 1.00 66.85 317 ALA B CA 1
ATOM 2388 C C . ALA B 2 219 ? -4.114 -1.462 -23.187 1.00 77.19 317 ALA B C 1
ATOM 2389 O O . ALA B 2 219 ? -4.347 -2.190 -24.158 1.00 83.15 317 ALA B O 1
ATOM 2391 N N . GLN B 2 220 ? -3.540 -1.919 -22.078 1.00 77.89 318 GLN B N 1
ATOM 2392 C CA . GLN B 2 220 ? -3.180 -3.325 -21.931 1.00 87.92 318 GLN B CA 1
ATOM 2393 C C . GLN B 2 220 ? -4.429 -4.199 -21.831 1.00 76.70 318 GLN B C 1
ATOM 2394 O O . GLN B 2 220 ? -4.725 -4.985 -22.733 1.00 72.78 318 GLN B O 1
#

Organism: Homo sapiens (NCBI:txid9606)

B-factor: mean 63.64, std 20.8, range [25.4, 123.33]

InterPro domains:
  IPR002190 MAGE homology domain [PF01454] (115-282)
  IPR002190 MAGE homology domain [PS50838] (108-307)
  IPR002190 MAGE homology domain [SM01373] (115-285)
  IPR021072 Melanoma associated antigen, N-terminal [PF12440] (5-92)
  IPR021072 Melanoma associated antigen, N-terminal [SM01392] (3-92)
  IPR037445 Melanoma-associated antigen [PTHR11736] (4-317)
  IPR041898 MAGE homology domain, winged helix WH1 motif [G3DSA:1.10.10.1200] (78-186)
  IPR041899 MAGE homology domain, winged helix WH2 motif [G3DSA:1.10.10.1210] (187-316)

Radius of gyration: 21.23 Å; Cα contacts (8 Å, |Δi|>4): 607; chains: 2; bounding box: 47×72×50 Å

Foldseek 3Di:
DWAWAKDWADEDEAQAKTKIKIAIDDDQLLQFKKFKWWAAVPGDIGTAKIFGHDPRPDIDGDPVQVVFWDWDDDSVRSMIMIMGGNHDQVPFTWMKMFTADPPGPDTDDIHPTHTHGHDDPPD/DVLLLLLLVLLVVVLVCVLDVHQDDDVVSPVCVPVSLVSSQLCCCQQQNWHWSVGDTDGDQCVHDRLCSNLLVLCLVCVVVPFKAWVVVVQVVVVSNPAHAPDQDPSNGHPCCCVQPVCVVVQQWDWQPVTIMIGGGPVVVPPDALQVSLQSSQVPPHNGSVVPPVSVVVRVVRVVVVVD